Protein AF-A0A661FRU0-F1 (afdb_monomer_lite)

Foldseek 3Di:
DPPVVVVVVVVVVVVVVVVVVPPPPPQDWDWDADPVRDIDTDSDDPDDDDPDDPPPVPPDDDDDDDDDDDDDDDDDDDDDDDDDDDDDDDPPDPDPPPPPPPLLPDDLVVLVVVQVVVQCVVFVVVLVVQLVVVVVPPPDDSVCSCVVSVCPQQWQADPVRDTGDRPPCVPPSNVSSVVSVVVVD

Sequence (185 aa):
MTLKRFRQVAAVAIALTAVCVSAYAQKTVYKWVDEDGVVHFSEAPPGEENTADTETLVIPKSPPAPAPAPPVAKPATVSQESDKNQSKQPVAEAPPVFEKIDITKMSIADLDLRCDEAREKMIAPLREAEIAKCKQDKSHDPAWCERFNADYGDGGRTVSGSIRPRMFDDLPECVEAMQEQ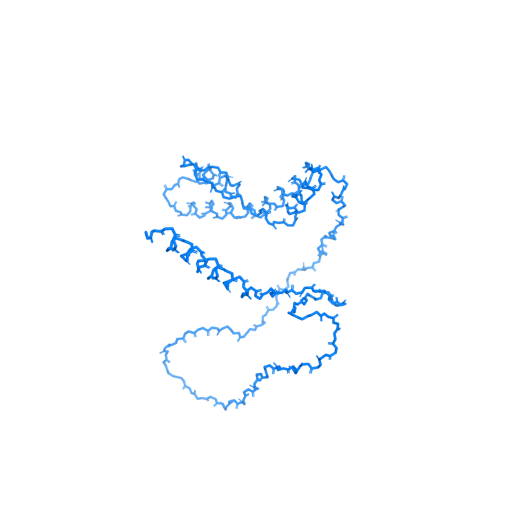NRRR

Secondary structure (DSSP, 8-state):
-HHHHHHHHHHHHHHHHHHTTTT------EEEE-TT--EEEESS-S-S-------------PPPPPPP------------------------SPPPP-----GGGS-HHHHHHHHHHHHHHHHHHHHHHHHHHHHHSTTS-HHHHHHHTTTTTT-EE-TTSPEEPPTTTTSHHHHHHHHHHHH--

Structure (mmCIF, N/CA/C/O backbone):
data_AF-A0A661FRU0-F1
#
_entry.id   AF-A0A661FRU0-F1
#
loop_
_atom_site.group_PDB
_atom_site.id
_atom_site.type_symbol
_atom_site.label_atom_id
_atom_site.label_alt_id
_atom_site.label_comp_id
_atom_site.label_asym_id
_atom_site.label_entity_id
_atom_site.label_seq_id
_atom_site.pdbx_PDB_ins_code
_atom_site.Cartn_x
_atom_site.Cartn_y
_atom_site.Cartn_z
_atom_site.occupancy
_atom_site.B_iso_or_equiv
_atom_site.auth_seq_id
_atom_site.auth_comp_id
_atom_site.auth_asym_id
_atom_site.auth_atom_id
_atom_site.pdbx_PDB_model_num
ATOM 1 N N . MET A 1 1 ? -55.741 36.036 5.405 1.00 53.19 1 MET A N 1
ATOM 2 C CA . MET A 1 1 ? -55.967 34.673 4.849 1.00 53.19 1 MET A CA 1
ATOM 3 C C . MET A 1 1 ? -54.717 33.772 4.802 1.00 53.19 1 MET A C 1
ATOM 5 O O . MET A 1 1 ? -54.838 32.623 4.396 1.00 53.19 1 MET A O 1
ATOM 9 N N . THR A 1 2 ? -53.532 34.216 5.233 1.00 57.91 2 THR A N 1
ATOM 10 C CA . THR A 1 2 ? -52.262 33.474 5.065 1.00 57.91 2 THR A CA 1
ATOM 11 C C . THR A 1 2 ? -51.994 32.407 6.137 1.00 57.91 2 THR A C 1
ATOM 13 O O . THR A 1 2 ? -51.630 31.284 5.799 1.00 57.91 2 THR A O 1
ATOM 16 N N . LEU A 1 3 ? -52.250 32.702 7.417 1.00 53.38 3 LEU A N 1
ATOM 17 C CA . LEU A 1 3 ? -51.884 31.825 8.546 1.00 53.38 3 LEU A CA 1
ATOM 18 C C . LEU A 1 3 ? -52.550 30.431 8.515 1.00 53.38 3 LEU A C 1
ATOM 20 O O . LEU A 1 3 ? -51.920 29.425 8.838 1.00 53.38 3 LEU A O 1
ATOM 24 N N . LYS A 1 4 ? -53.819 30.356 8.085 1.00 54.78 4 LYS A N 1
ATOM 25 C CA . LYS A 1 4 ? -54.576 29.091 7.994 1.00 54.78 4 LYS A CA 1
ATOM 26 C C . LYS A 1 4 ? -54.051 28.188 6.868 1.00 54.78 4 LYS A C 1
ATOM 28 O O . LYS A 1 4 ? -53.981 26.979 7.054 1.00 54.78 4 LYS A O 1
ATOM 33 N N . ARG A 1 5 ? -53.612 28.781 5.748 1.00 61.41 5 ARG A N 1
ATOM 34 C CA . ARG A 1 5 ? -52.970 28.060 4.634 1.00 61.41 5 ARG A CA 1
ATOM 35 C C . ARG A 1 5 ? -51.598 27.524 5.047 1.00 61.41 5 ARG A C 1
ATOM 37 O O . ARG A 1 5 ? -51.321 26.359 4.800 1.00 61.41 5 ARG A O 1
ATOM 44 N N . PHE A 1 6 ? -50.799 28.316 5.768 1.00 63.16 6 PHE A N 1
ATOM 45 C CA . PHE A 1 6 ? -49.495 27.874 6.284 1.00 63.16 6 PHE A CA 1
ATOM 46 C C . PHE A 1 6 ? -49.613 26.673 7.239 1.00 63.16 6 PHE A C 1
ATOM 48 O O . PHE A 1 6 ? -48.896 25.690 7.079 1.00 63.16 6 PHE A O 1
ATOM 55 N N . ARG A 1 7 ? -50.575 26.699 8.178 1.00 68.62 7 ARG A N 1
ATOM 56 C CA . ARG A 1 7 ? -50.838 25.558 9.078 1.00 68.62 7 ARG A CA 1
ATOM 57 C C . ARG A 1 7 ? -51.303 24.301 8.336 1.00 68.62 7 ARG A C 1
ATOM 59 O O . ARG A 1 7 ? -50.941 23.208 8.753 1.00 68.62 7 ARG A O 1
ATOM 66 N N . GLN A 1 8 ? -52.076 24.433 7.255 1.00 66.88 8 GLN A N 1
ATOM 67 C CA . GLN A 1 8 ? -52.501 23.275 6.459 1.00 66.88 8 GLN A CA 1
ATOM 68 C C . GLN A 1 8 ? -51.375 22.710 5.585 1.00 66.88 8 GLN A C 1
ATOM 70 O O . GLN A 1 8 ? -51.224 21.496 5.543 1.00 66.88 8 GLN A O 1
ATOM 75 N N . VAL A 1 9 ? -50.539 23.552 4.966 1.00 73.25 9 VAL A N 1
ATOM 76 C CA . VAL A 1 9 ? -49.356 23.083 4.218 1.00 73.25 9 VAL A CA 1
ATOM 77 C C . VAL A 1 9 ? -48.370 22.367 5.147 1.00 73.25 9 VAL A C 1
ATOM 79 O O . VAL A 1 9 ? -47.911 21.281 4.812 1.00 73.25 9 VAL A O 1
ATOM 82 N N . ALA A 1 10 ? -48.110 22.908 6.344 1.00 69.94 10 ALA A N 1
ATOM 83 C CA . ALA A 1 10 ? -47.257 22.252 7.336 1.00 69.94 10 ALA A CA 1
ATOM 84 C C . ALA A 1 10 ? -47.828 20.900 7.807 1.00 69.94 10 ALA A C 1
ATOM 86 O O . ALA A 1 10 ? -47.096 19.916 7.867 1.00 69.94 10 ALA A O 1
ATOM 87 N N . ALA A 1 11 ? -49.134 20.823 8.091 1.00 72.62 11 ALA A N 1
ATOM 88 C CA . ALA A 1 11 ? -49.779 19.575 8.503 1.00 72.62 11 ALA A CA 1
ATOM 89 C C . ALA A 1 11 ? -49.747 18.499 7.401 1.00 72.62 11 ALA A C 1
ATOM 91 O O . ALA A 1 11 ? -49.468 17.339 7.694 1.00 72.62 11 ALA A O 1
ATOM 92 N N . VAL A 1 12 ? -49.980 18.878 6.138 1.00 76.12 12 VAL A N 1
ATOM 93 C CA . VAL A 1 12 ? -49.894 17.954 4.994 1.00 76.12 12 VAL A CA 1
ATOM 94 C C . VAL A 1 12 ? -48.454 17.493 4.765 1.00 76.12 12 VAL A C 1
ATOM 96 O O . VAL A 1 12 ? -48.241 16.305 4.555 1.00 76.12 12 VAL A O 1
ATOM 99 N N . ALA A 1 13 ? -47.463 18.384 4.867 1.00 72.62 13 ALA A N 1
ATOM 100 C CA . ALA A 1 13 ? -46.052 18.022 4.716 1.00 72.62 13 ALA A CA 1
ATOM 101 C C . ALA A 1 13 ? -45.583 17.023 5.790 1.00 72.62 13 ALA A C 1
ATOM 103 O O . ALA A 1 13 ? -44.922 16.045 5.454 1.00 72.62 13 ALA A O 1
ATOM 104 N N . ILE A 1 14 ? -45.973 17.228 7.055 1.00 75.81 14 ILE A N 1
ATOM 105 C CA . ILE A 1 14 ? -45.663 16.310 8.167 1.00 75.81 14 ILE A CA 1
ATOM 106 C C . ILE A 1 14 ? -46.370 14.957 7.988 1.00 75.81 14 ILE A C 1
ATOM 108 O O . ILE A 1 14 ? -45.781 13.913 8.258 1.00 75.81 14 ILE A O 1
ATOM 112 N N . ALA A 1 15 ? -47.616 14.949 7.501 1.00 70.44 15 ALA A N 1
ATOM 113 C CA . ALA A 1 15 ? -48.323 13.705 7.202 1.00 70.44 15 ALA A CA 1
ATOM 114 C C . ALA A 1 15 ? -47.656 12.929 6.049 1.00 70.44 15 ALA A C 1
ATOM 116 O O . ALA A 1 15 ? -47.528 11.710 6.126 1.00 70.44 15 ALA A O 1
ATOM 117 N N . LEU A 1 16 ? -47.186 13.627 5.007 1.00 70.25 16 LEU A N 1
ATOM 118 C CA . LEU A 1 16 ? -46.503 13.006 3.869 1.00 70.25 16 LEU A CA 1
ATOM 119 C C . LEU A 1 16 ? -45.146 12.405 4.262 1.00 70.25 16 LEU A C 1
ATOM 121 O O . LEU A 1 16 ? -44.831 11.298 3.834 1.00 70.25 16 LEU A O 1
ATOM 125 N N . THR A 1 17 ? -44.354 13.091 5.093 1.00 64.19 17 THR A N 1
ATOM 126 C CA . THR A 1 17 ? -43.065 12.549 5.554 1.00 64.19 17 THR A CA 1
ATOM 127 C C . THR A 1 17 ? -43.236 11.380 6.520 1.00 64.19 17 THR A C 1
ATOM 129 O O . THR A 1 17 ? -42.457 10.434 6.443 1.00 64.19 17 THR A O 1
ATOM 132 N N . ALA A 1 18 ? -44.270 11.386 7.370 1.00 64.56 18 ALA A N 1
ATOM 133 C CA . ALA A 1 18 ? -44.569 10.268 8.268 1.00 64.56 18 ALA A CA 1
ATOM 134 C C . ALA A 1 18 ? -44.915 8.966 7.517 1.00 64.56 18 ALA A C 1
ATOM 136 O O . ALA A 1 18 ? -44.519 7.887 7.954 1.00 64.56 18 ALA A O 1
ATOM 137 N N . VAL A 1 19 ? -45.603 9.053 6.370 1.00 64.12 19 VAL A N 1
ATOM 138 C CA . VAL A 1 19 ? -45.944 7.880 5.542 1.00 64.12 19 VAL A CA 1
ATOM 139 C C . VAL A 1 19 ? -44.704 7.251 4.891 1.00 64.12 19 VAL A C 1
ATOM 141 O O . VAL A 1 19 ? -44.636 6.033 4.775 1.00 64.12 19 VAL A O 1
ATOM 144 N N . CYS A 1 20 ? -43.694 8.040 4.514 1.00 61.31 20 CYS A N 1
ATOM 145 C CA . CYS A 1 20 ? -42.503 7.526 3.823 1.00 61.31 20 CYS A CA 1
ATOM 146 C C . CYS A 1 20 ? -41.524 6.727 4.709 1.00 61.31 20 CYS A C 1
ATOM 148 O O . CYS A 1 20 ? -40.620 6.088 4.176 1.00 61.31 20 CYS A O 1
ATOM 150 N N . VAL A 1 21 ? -41.661 6.755 6.040 1.00 58.12 21 VAL A N 1
ATOM 151 C CA . VAL A 1 21 ? -40.716 6.091 6.967 1.00 58.12 21 VAL A CA 1
ATOM 152 C C . VAL A 1 21 ? -41.052 4.607 7.201 1.00 58.12 21 VAL A C 1
ATOM 154 O O . VAL A 1 21 ? -40.200 3.850 7.656 1.00 58.12 21 VAL A O 1
ATOM 157 N N . SER A 1 22 ? -42.257 4.145 6.856 1.00 54.00 22 SER A N 1
ATOM 158 C CA . SER A 1 22 ? -42.727 2.785 7.180 1.00 54.00 22 SER A CA 1
ATOM 159 C C . SER A 1 22 ? -42.239 1.666 6.243 1.00 54.00 22 SER A C 1
ATOM 161 O O . SER A 1 22 ? -42.551 0.504 6.486 1.00 54.00 22 SER A O 1
ATOM 163 N N . ALA A 1 23 ? -41.474 1.983 5.191 1.00 56.34 23 ALA A N 1
ATOM 164 C CA . ALA A 1 23 ? -41.089 1.031 4.138 1.00 56.34 23 ALA A CA 1
ATOM 165 C C . ALA A 1 23 ? -39.685 0.402 4.293 1.00 56.34 23 ALA A C 1
ATOM 167 O O . ALA A 1 23 ? -39.240 -0.326 3.406 1.00 56.34 23 ALA A O 1
ATOM 168 N N . TYR A 1 24 ? -38.974 0.652 5.397 1.00 56.69 24 TYR A N 1
ATOM 169 C CA . TYR A 1 24 ? -37.675 0.018 5.655 1.00 56.69 24 TYR A CA 1
ATOM 170 C C . TYR A 1 24 ? -37.848 -1.413 6.175 1.00 56.69 24 TYR A C 1
ATOM 172 O O . TYR A 1 24 ? -37.831 -1.659 7.381 1.00 56.69 24 TYR A O 1
ATOM 180 N N . ALA A 1 25 ? -37.968 -2.371 5.255 1.00 53.62 25 ALA A N 1
ATOM 181 C CA . ALA A 1 25 ? -37.796 -3.784 5.571 1.00 53.62 25 ALA A CA 1
ATOM 182 C C . ALA A 1 25 ? -36.350 -4.025 6.044 1.00 53.62 25 ALA A C 1
ATOM 184 O O . ALA A 1 25 ? -35.418 -4.076 5.240 1.00 53.62 25 ALA A O 1
ATOM 185 N N . GLN A 1 26 ? -36.154 -4.146 7.359 1.00 52.69 26 GLN A N 1
ATOM 186 C CA . GLN A 1 26 ? -34.859 -4.469 7.957 1.00 52.69 26 GLN A CA 1
ATOM 187 C C . GLN A 1 26 ? -34.536 -5.945 7.709 1.00 52.69 26 GLN A C 1
ATOM 189 O O . GLN A 1 26 ? -34.802 -6.802 8.546 1.00 52.69 26 GLN A O 1
ATOM 194 N N . LYS A 1 27 ? -33.984 -6.244 6.529 1.00 57.75 27 LYS A N 1
ATOM 195 C CA . LYS A 1 27 ? -33.553 -7.592 6.155 1.00 57.75 27 LYS A CA 1
ATOM 196 C C . LYS A 1 27 ? -32.268 -7.942 6.913 1.00 57.75 27 LYS A C 1
ATOM 198 O O . LYS A 1 27 ? -31.162 -7.654 6.460 1.00 57.75 27 LYS A O 1
ATOM 203 N N . THR A 1 28 ? -32.419 -8.502 8.108 1.00 66.50 28 THR A N 1
ATOM 204 C CA . THR A 1 28 ? -31.306 -9.002 8.915 1.00 66.50 28 THR A CA 1
ATOM 205 C C . THR A 1 28 ? -30.791 -10.305 8.311 1.00 66.50 28 THR A C 1
ATOM 207 O O . THR A 1 28 ? -31.409 -11.356 8.440 1.00 66.50 28 THR A O 1
ATOM 210 N N . VAL A 1 29 ? -29.650 -10.235 7.624 1.00 74.50 29 VAL A N 1
ATOM 211 C CA . VAL A 1 29 ? -28.939 -11.431 7.156 1.00 74.50 29 VAL A CA 1
ATOM 212 C C . VAL A 1 29 ? -28.153 -12.003 8.331 1.00 74.50 29 VAL A C 1
ATOM 214 O O . VAL A 1 29 ? -27.193 -11.393 8.806 1.00 74.50 29 VAL A O 1
ATOM 217 N N . TYR A 1 30 ? -28.569 -13.169 8.814 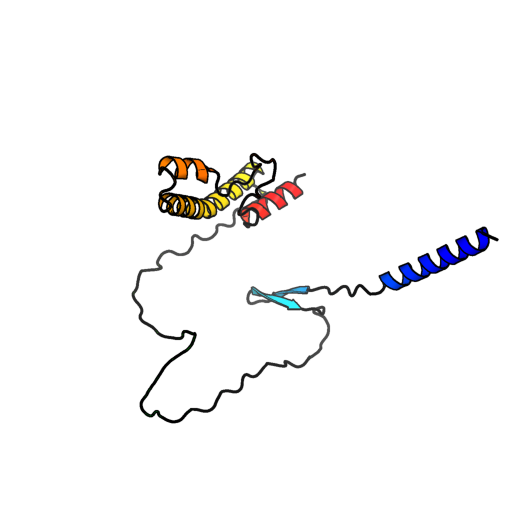1.00 74.75 30 TYR A N 1
ATOM 218 C CA . TYR A 1 30 ? -27.902 -13.893 9.887 1.00 74.75 30 TYR A CA 1
ATOM 219 C C . TYR A 1 30 ? -26.792 -14.765 9.302 1.00 74.75 30 TYR A C 1
ATOM 221 O O . TYR A 1 30 ? -27.001 -15.448 8.302 1.00 74.75 30 TYR A O 1
ATOM 229 N N . LYS A 1 31 ? -25.619 -14.743 9.941 1.00 86.50 31 LYS A N 1
ATOM 230 C CA . LYS A 1 31 ? -24.452 -15.565 9.606 1.00 86.50 31 LYS A CA 1
ATOM 231 C C . LYS A 1 31 ? -24.147 -16.499 10.771 1.00 86.50 31 LYS A C 1
ATOM 233 O O . LYS A 1 31 ? -24.012 -16.026 11.898 1.00 86.50 31 LYS A O 1
ATOM 238 N N . TRP A 1 32 ? -23.951 -17.782 10.492 1.00 83.44 32 TRP A N 1
ATOM 239 C CA . TRP A 1 32 ? -23.409 -18.744 11.455 1.00 83.44 32 TRP A CA 1
ATOM 240 C C . TRP A 1 32 ? -22.389 -19.671 10.788 1.00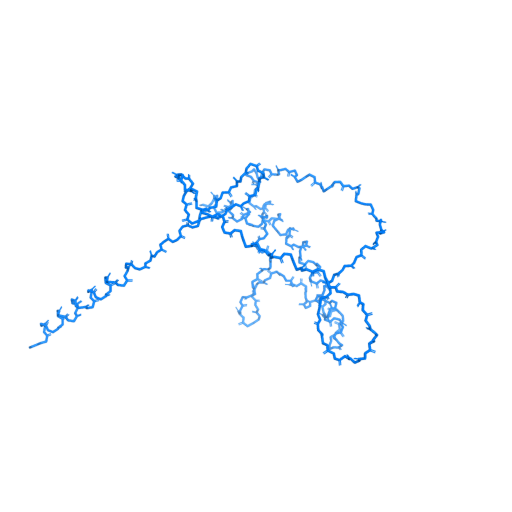 83.44 32 TRP A C 1
ATOM 242 O O . TRP A 1 32 ? -22.146 -19.588 9.583 1.00 83.44 32 TRP A O 1
ATOM 252 N N . VAL A 1 33 ? -21.750 -20.503 11.604 1.00 82.31 33 VAL A N 1
ATOM 253 C CA . VAL A 1 33 ? -20.785 -21.526 11.191 1.00 82.31 33 VAL A CA 1
ATOM 254 C C . VAL A 1 33 ? -21.323 -22.862 11.694 1.00 82.31 33 VAL A C 1
ATOM 256 O O . VAL A 1 33 ? -21.801 -22.913 12.827 1.00 82.31 33 VAL A O 1
ATOM 259 N N . ASP A 1 34 ? -21.321 -23.893 10.854 1.00 80.94 34 ASP A N 1
ATOM 260 C CA . ASP A 1 34 ? -21.708 -25.252 11.252 1.00 80.94 34 ASP A CA 1
ATOM 261 C C . ASP A 1 34 ? -20.521 -26.061 11.818 1.00 80.94 34 ASP A C 1
ATOM 263 O O . ASP A 1 34 ? -19.393 -25.570 11.904 1.00 80.94 34 ASP A O 1
ATOM 267 N N . GLU A 1 35 ? -20.783 -27.301 12.242 1.00 66.81 35 GLU A N 1
ATOM 268 C CA . GLU A 1 35 ? -19.780 -28.197 12.844 1.00 66.81 35 GLU A CA 1
ATOM 269 C C . GLU A 1 35 ? -18.630 -28.553 11.878 1.00 66.81 35 GLU A C 1
ATOM 271 O O . GLU A 1 35 ? -17.512 -28.818 12.321 1.00 66.81 35 GLU A O 1
ATOM 276 N N . ASP A 1 36 ? -18.878 -28.508 10.564 1.00 63.25 36 ASP A N 1
ATOM 277 C CA . ASP A 1 36 ? -17.878 -28.736 9.512 1.00 63.25 36 ASP A CA 1
ATOM 278 C C . ASP A 1 36 ? -17.081 -27.457 9.164 1.00 63.25 36 ASP A C 1
ATOM 280 O O . ASP A 1 36 ? -16.177 -27.476 8.323 1.00 63.25 36 ASP A O 1
ATOM 284 N N . GLY A 1 37 ? -17.378 -26.331 9.826 1.00 72.56 37 GLY A N 1
ATOM 285 C CA . GLY A 1 37 ? -16.703 -25.047 9.640 1.00 72.56 37 GLY A CA 1
ATOM 286 C C . GLY A 1 37 ? -17.213 -24.225 8.452 1.00 72.56 37 GLY A C 1
ATOM 287 O O . GLY A 1 37 ? -16.600 -23.210 8.103 1.00 72.56 37 GLY A O 1
ATOM 288 N N . VAL A 1 38 ? -18.319 -24.626 7.821 1.00 75.62 38 VAL A N 1
ATOM 289 C CA . VAL A 1 38 ? -18.907 -23.937 6.669 1.00 75.62 38 VAL A CA 1
ATOM 290 C C . VAL A 1 38 ? -19.738 -22.746 7.142 1.00 75.62 38 VAL A C 1
ATOM 292 O O . VAL A 1 38 ? -20.530 -22.821 8.082 1.00 75.62 38 VAL A O 1
ATOM 295 N N . VAL A 1 39 ? -19.547 -21.605 6.478 1.00 83.19 39 VAL A N 1
ATOM 296 C CA . VAL A 1 39 ? -20.287 -20.371 6.759 1.00 83.19 39 VAL A CA 1
ATOM 297 C C . VAL A 1 39 ? -21.614 -20.377 6.006 1.00 83.19 39 VAL A C 1
ATOM 299 O O . VAL A 1 39 ? -21.624 -20.349 4.776 1.00 83.19 39 VAL A O 1
ATOM 302 N N . HIS A 1 40 ? -22.718 -20.301 6.745 1.00 80.69 40 HIS A N 1
ATOM 303 C CA . HIS A 1 40 ? -24.068 -20.169 6.192 1.00 80.69 40 HIS A CA 1
ATOM 304 C C . HIS A 1 40 ? -24.622 -18.761 6.392 1.00 80.69 40 HIS A C 1
ATOM 306 O O . HIS A 1 40 ? -24.276 -18.068 7.353 1.00 80.69 40 HIS A O 1
ATOM 312 N N . PHE A 1 41 ? -25.513 -18.359 5.485 1.00 81.31 41 PHE A N 1
ATOM 313 C CA . PHE A 1 41 ? -26.251 -17.100 5.542 1.00 81.31 41 PHE A CA 1
ATOM 314 C C . PHE A 1 41 ? -27.743 -17.363 5.313 1.00 81.31 41 PHE A C 1
ATOM 316 O O . PHE A 1 41 ? -28.099 -18.052 4.359 1.00 81.31 41 PHE A O 1
ATOM 323 N N . SER A 1 42 ? -28.615 -16.797 6.148 1.00 74.25 42 SER A N 1
ATOM 324 C CA . SER A 1 42 ? -30.071 -16.870 5.959 1.00 74.25 42 SER A CA 1
ATOM 325 C C . SER A 1 42 ? -30.781 -15.609 6.446 1.00 74.25 42 SER A C 1
ATOM 327 O O . SER A 1 42 ? -30.241 -14.810 7.210 1.00 74.25 42 SER A O 1
ATOM 329 N N . GLU A 1 43 ? -32.013 -15.438 5.983 1.00 64.06 43 GLU A N 1
ATOM 330 C CA . GLU A 1 43 ? -32.882 -14.287 6.244 1.00 64.06 43 GLU A CA 1
ATOM 331 C C . GLU A 1 43 ? -33.945 -14.595 7.318 1.00 64.06 43 GLU A C 1
ATOM 333 O O . GLU A 1 43 ? -34.771 -13.741 7.636 1.00 64.06 43 GLU A O 1
ATOM 338 N N . ALA A 1 44 ? -33.915 -15.806 7.891 1.00 56.09 44 ALA A N 1
ATOM 339 C CA . ALA A 1 44 ? -34.775 -16.259 8.982 1.00 56.09 44 ALA A CA 1
ATOM 340 C C . ALA A 1 44 ? -33.934 -16.729 10.192 1.00 56.09 44 ALA A C 1
ATOM 342 O O . ALA A 1 44 ? -32.860 -17.308 9.995 1.00 56.09 44 ALA A O 1
ATOM 343 N N . PRO A 1 45 ? -34.385 -16.490 11.440 1.00 50.44 45 PRO A N 1
ATOM 344 C CA . PRO A 1 45 ? -33.643 -16.874 12.638 1.00 50.44 45 PRO A CA 1
ATOM 345 C C . PRO A 1 45 ? -33.644 -18.403 12.854 1.00 50.44 45 PRO A C 1
ATOM 347 O O . PRO A 1 45 ? -34.668 -19.051 12.626 1.00 50.44 45 PRO A O 1
ATOM 350 N N . PRO A 1 46 ? -32.537 -18.997 13.340 1.00 53.84 46 PRO A N 1
ATOM 351 C CA . PRO A 1 46 ? -32.448 -20.434 13.592 1.00 53.84 46 PRO A CA 1
ATOM 352 C C . PRO A 1 46 ? -33.206 -20.796 14.876 1.00 53.84 46 PRO A C 1
ATOM 354 O O . PRO A 1 46 ? -32.642 -20.785 15.970 1.00 53.84 46 PRO A O 1
ATOM 357 N N . GLY A 1 47 ? -34.507 -21.067 14.755 1.00 54.06 47 GLY A N 1
ATOM 358 C CA . GLY A 1 47 ? -35.336 -21.293 15.937 1.00 54.06 47 GLY A CA 1
ATOM 359 C C . GLY A 1 47 ? -36.827 -21.527 15.725 1.00 54.06 47 GLY A C 1
ATOM 360 O O . GLY A 1 47 ? -37.569 -21.263 16.660 1.00 54.06 47 GLY A O 1
ATOM 361 N N . GLU A 1 48 ? -37.281 -22.015 14.566 1.00 42.34 48 GLU A N 1
ATOM 362 C CA . GLU A 1 48 ? -38.579 -22.703 14.482 1.00 42.34 48 GLU A CA 1
ATOM 363 C C . GLU A 1 48 ? -38.658 -23.625 13.256 1.00 42.34 48 GLU A C 1
ATOM 365 O O . GLU A 1 48 ? -38.254 -23.270 12.148 1.00 42.34 48 GLU A O 1
ATOM 370 N N . GLU A 1 49 ? -39.158 -24.836 13.492 1.00 53.03 49 GLU A N 1
ATOM 371 C CA . GLU A 1 49 ? -39.277 -25.945 12.547 1.00 53.03 49 GLU A CA 1
ATOM 372 C C . GLU A 1 49 ? -40.104 -25.558 11.313 1.00 53.03 49 GLU A C 1
ATOM 374 O O . GLU A 1 49 ? -41.331 -25.536 11.348 1.00 53.03 49 GLU A O 1
ATOM 379 N N . ASN A 1 50 ? -39.429 -25.277 10.198 1.00 43.19 50 ASN A N 1
ATOM 380 C CA . ASN A 1 50 ? -40.058 -25.218 8.885 1.00 43.19 50 ASN A CA 1
ATOM 381 C C . ASN A 1 50 ? -39.217 -26.009 7.888 1.00 43.19 50 ASN A C 1
ATOM 383 O O . ASN A 1 50 ? -38.174 -25.556 7.414 1.00 43.19 50 ASN A O 1
ATOM 387 N N . THR A 1 51 ? -39.722 -27.189 7.540 1.00 44.75 51 THR A N 1
ATOM 388 C CA . THR A 1 51 ? -39.388 -27.911 6.313 1.00 44.75 51 THR A CA 1
ATOM 389 C C . THR A 1 51 ? -39.871 -27.098 5.108 1.00 44.75 51 THR A C 1
ATOM 391 O O . THR A 1 51 ? -40.897 -27.412 4.510 1.00 44.75 51 THR A O 1
ATOM 394 N N . ALA A 1 52 ? -39.166 -26.011 4.796 1.00 38.34 52 ALA A N 1
ATOM 395 C CA . ALA A 1 52 ? -39.355 -25.258 3.565 1.00 38.34 52 ALA A CA 1
ATOM 396 C C . ALA A 1 52 ? -38.652 -26.008 2.430 1.00 38.34 52 ALA A C 1
ATOM 398 O O . ALA A 1 52 ? -37.468 -26.330 2.541 1.00 38.34 52 ALA A O 1
ATOM 399 N N . ASP A 1 53 ? -39.404 -26.323 1.378 1.00 41.59 53 ASP A N 1
ATOM 400 C CA . ASP A 1 53 ? -38.988 -27.218 0.305 1.00 41.59 53 ASP A CA 1
ATOM 401 C C . ASP A 1 53 ? -37.617 -26.869 -0.282 1.00 41.59 53 ASP A C 1
ATOM 403 O O . ASP A 1 53 ? -37.375 -25.760 -0.766 1.00 41.59 53 ASP A O 1
ATOM 407 N N . THR A 1 54 ? -36.730 -27.864 -0.311 1.00 36.75 54 THR A N 1
ATOM 408 C CA . THR A 1 54 ? -35.484 -27.782 -1.064 1.00 36.75 54 THR A CA 1
ATOM 409 C C . THR A 1 54 ? -35.812 -27.805 -2.557 1.00 36.75 54 THR A C 1
ATOM 411 O O . THR A 1 54 ? -35.755 -28.867 -3.187 1.00 36.75 54 THR A O 1
ATOM 414 N N . GLU A 1 55 ? -36.103 -26.644 -3.156 1.00 43.75 55 GLU A N 1
ATOM 415 C CA . GLU A 1 55 ? -36.079 -26.482 -4.616 1.00 43.75 55 GLU A CA 1
ATOM 416 C C . GLU A 1 55 ? -34.623 -26.562 -5.103 1.00 43.75 55 GLU A C 1
ATOM 418 O O . GLU A 1 55 ? -33.967 -25.593 -5.484 1.00 43.75 55 GLU A O 1
ATOM 423 N N . THR A 1 56 ? -34.094 -27.783 -5.048 1.00 42.00 56 THR A N 1
ATOM 424 C CA . THR A 1 56 ? -32.848 -28.157 -5.693 1.00 42.00 56 THR A CA 1
ATOM 425 C C . THR A 1 56 ? -33.084 -27.971 -7.181 1.00 42.00 56 THR A C 1
ATOM 427 O O . THR A 1 56 ? -33.897 -28.692 -7.761 1.00 42.00 56 THR A O 1
ATOM 430 N N . LEU A 1 57 ? -32.381 -27.030 -7.814 1.00 35.91 57 LEU A N 1
ATOM 431 C CA . LEU A 1 57 ? -32.446 -26.867 -9.261 1.00 35.91 57 LEU A CA 1
ATOM 432 C C . LEU A 1 57 ? -31.790 -28.089 -9.928 1.00 35.91 57 LEU A C 1
ATOM 434 O O . LEU A 1 57 ? -30.594 -28.097 -10.223 1.00 35.91 57 LEU A O 1
ATOM 438 N N . VAL A 1 58 ? -32.567 -29.158 -10.121 1.00 43.03 58 VAL A N 1
ATOM 439 C CA . VAL A 1 58 ? -32.109 -30.393 -10.760 1.00 43.03 58 VAL A CA 1
ATOM 440 C C . VAL A 1 58 ? -31.819 -30.085 -12.222 1.00 43.03 58 VAL A C 1
ATOM 442 O O . VAL A 1 58 ? -32.725 -30.028 -13.049 1.00 43.03 58 VAL A O 1
ATOM 445 N N . ILE A 1 59 ? -30.539 -29.910 -12.548 1.00 43.00 59 ILE A N 1
ATOM 446 C CA . ILE A 1 59 ? -30.071 -29.849 -13.931 1.00 43.00 59 ILE A CA 1
ATOM 447 C C . ILE A 1 59 ? -30.342 -31.230 -14.553 1.00 43.00 59 ILE A C 1
ATOM 449 O O . ILE A 1 59 ? -29.714 -32.211 -14.135 1.00 43.00 59 ILE A O 1
ATOM 453 N N . PRO A 1 60 ? -31.264 -31.365 -15.526 1.00 45.38 60 PRO A N 1
ATOM 454 C CA . PRO A 1 60 ? -31.542 -32.660 -16.122 1.00 45.38 60 PRO A CA 1
ATOM 455 C C . PRO A 1 60 ? -30.318 -33.127 -16.913 1.00 45.38 60 PRO A C 1
ATOM 457 O O . PRO A 1 60 ? -29.786 -32.414 -17.764 1.00 45.38 60 PRO A O 1
ATOM 460 N N . LYS A 1 61 ? -29.869 -34.355 -16.643 1.00 45.19 61 LYS A N 1
ATOM 461 C CA . LYS A 1 61 ? -28.771 -34.993 -17.374 1.00 45.19 61 LYS A CA 1
ATOM 462 C C . LYS A 1 61 ? -29.167 -35.159 -18.846 1.00 45.19 61 LYS A C 1
ATOM 464 O O . LYS A 1 61 ? -29.999 -36.009 -19.158 1.00 45.19 61 LYS A O 1
ATOM 469 N N . SER A 1 62 ? -28.554 -34.381 -19.741 1.00 40.06 62 SER A N 1
ATOM 470 C CA . SER A 1 62 ? -28.797 -34.492 -21.185 1.00 40.06 62 SER A CA 1
ATOM 471 C C . SER A 1 62 ? -28.572 -35.924 -21.703 1.00 40.06 62 SER A C 1
ATOM 473 O O . SER A 1 62 ? -27.625 -36.591 -21.267 1.00 40.06 62 SER A O 1
ATOM 475 N N . PRO A 1 63 ? -29.413 -36.407 -22.639 1.00 51.91 63 PRO A N 1
ATOM 476 C CA . PRO A 1 63 ? -29.276 -37.736 -23.226 1.00 51.91 63 PRO A CA 1
ATOM 477 C C . PRO A 1 63 ? -28.018 -37.845 -24.111 1.00 51.91 63 PRO A C 1
ATOM 479 O O . PRO A 1 63 ? -27.534 -36.834 -24.626 1.00 51.91 63 PRO A O 1
ATOM 482 N N . PRO A 1 64 ? -27.474 -39.061 -24.311 1.00 43.00 64 PRO A N 1
ATOM 483 C CA . PRO A 1 64 ? -26.260 -39.264 -25.097 1.00 43.00 64 PRO A CA 1
ATOM 484 C C . PRO A 1 64 ? -26.500 -39.004 -26.592 1.00 43.00 64 PRO A C 1
ATOM 486 O O . PRO A 1 64 ? -27.431 -39.546 -27.188 1.00 43.00 64 PRO A O 1
ATOM 489 N N . ALA A 1 65 ? -25.631 -38.199 -27.207 1.00 48.94 65 ALA A N 1
ATOM 490 C CA . ALA A 1 65 ? -25.663 -37.926 -28.642 1.00 48.94 65 ALA A CA 1
ATOM 491 C C . ALA A 1 65 ? -25.064 -39.091 -29.469 1.00 48.94 65 ALA A C 1
ATOM 493 O O . ALA A 1 65 ? -24.123 -39.743 -29.007 1.00 48.94 65 ALA A O 1
ATOM 494 N N . PRO A 1 66 ? -25.574 -39.361 -30.689 1.00 44.38 66 PRO A N 1
ATOM 495 C CA . PRO A 1 66 ? -25.048 -40.402 -31.574 1.00 44.38 66 PRO A CA 1
ATOM 496 C C . PRO A 1 66 ? -23.717 -40.016 -32.256 1.00 44.38 66 PRO A C 1
ATOM 498 O O . PRO A 1 66 ? -23.327 -38.851 -32.298 1.00 44.38 66 PRO A O 1
ATOM 501 N N . ALA A 1 67 ? -23.022 -41.027 -32.790 1.00 44.22 67 ALA A N 1
ATOM 502 C CA . ALA A 1 67 ? -21.658 -40.948 -33.329 1.00 44.22 67 ALA A CA 1
ATOM 503 C C . ALA A 1 67 ? -21.506 -40.080 -34.615 1.00 44.22 67 ALA A C 1
ATOM 505 O O . ALA A 1 67 ? -22.491 -39.852 -35.320 1.00 44.22 67 ALA A O 1
ATOM 506 N N . PRO A 1 68 ? -20.286 -39.586 -34.935 1.00 41.28 68 PRO A N 1
ATOM 507 C CA . PRO A 1 68 ? -20.091 -38.413 -35.798 1.00 41.28 68 PRO A CA 1
ATOM 508 C C . PRO A 1 68 ? -19.877 -38.706 -37.296 1.00 41.28 68 PRO A C 1
ATOM 510 O O . PRO A 1 68 ? -19.440 -39.788 -37.686 1.00 41.28 68 PRO A O 1
ATOM 513 N N . ALA A 1 69 ? -20.076 -37.671 -38.124 1.00 37.50 69 ALA A N 1
ATOM 514 C CA . ALA A 1 69 ? -19.701 -37.617 -39.543 1.00 37.50 69 ALA A CA 1
ATOM 515 C C . ALA A 1 69 ? -18.737 -36.428 -39.837 1.00 37.50 69 ALA A C 1
ATOM 517 O O . ALA A 1 69 ? -18.661 -35.511 -39.016 1.00 37.50 69 ALA A O 1
ATOM 518 N N . PRO A 1 70 ? -17.967 -36.433 -40.952 1.00 44.19 70 PRO A N 1
ATOM 519 C CA . PRO A 1 70 ? -16.793 -35.555 -41.130 1.00 44.19 70 PRO A CA 1
ATOM 520 C C . PRO A 1 70 ? -17.087 -34.071 -41.486 1.00 44.19 70 PRO A C 1
ATOM 522 O O . PRO A 1 70 ? -18.216 -33.738 -41.843 1.00 44.19 70 PRO A O 1
ATOM 525 N N . PRO A 1 71 ? -16.082 -33.164 -41.406 1.00 46.06 71 PRO A N 1
ATOM 526 C CA . PRO A 1 71 ? -16.312 -31.733 -41.147 1.00 46.06 71 PRO A CA 1
ATOM 527 C C . PRO A 1 71 ? -16.059 -30.774 -42.329 1.00 46.06 71 PRO A C 1
ATOM 529 O O . PRO A 1 71 ? -15.122 -30.978 -43.099 1.00 46.06 71 PRO A O 1
ATOM 532 N N . VAL A 1 72 ? -16.772 -29.633 -42.372 1.00 37.28 72 VAL A N 1
ATOM 533 C CA . VAL A 1 72 ? -16.358 -28.412 -43.107 1.00 37.28 72 VAL A CA 1
ATOM 534 C C . VAL A 1 72 ? -16.828 -27.124 -42.388 1.00 37.28 72 VAL A C 1
ATOM 536 O O . VAL A 1 72 ? -17.983 -27.024 -41.996 1.00 37.28 72 VAL A O 1
ATOM 539 N N . ALA A 1 73 ? -15.931 -26.124 -42.333 1.00 37.09 73 ALA A N 1
ATOM 540 C CA . ALA A 1 73 ? -16.120 -24.691 -42.014 1.00 37.09 73 ALA A CA 1
ATOM 541 C C . ALA A 1 73 ? -16.388 -24.224 -40.553 1.00 37.09 73 ALA A C 1
ATOM 543 O O . ALA A 1 73 ? -17.207 -24.748 -39.811 1.00 37.09 73 ALA A O 1
ATOM 544 N N . LYS A 1 74 ? -15.650 -23.162 -40.183 1.00 36.03 74 LYS A N 1
ATOM 545 C CA . LYS A 1 74 ? -15.675 -22.360 -38.932 1.00 36.03 74 LYS A CA 1
ATOM 546 C C . LYS A 1 74 ? -16.614 -21.130 -39.115 1.00 36.03 74 LYS A C 1
ATOM 548 O O . LYS A 1 74 ? -17.004 -20.922 -40.265 1.00 36.03 74 LYS A O 1
ATOM 553 N N . PRO A 1 75 ? -16.879 -20.237 -38.118 1.00 43.22 75 PRO A N 1
ATOM 554 C CA . PRO A 1 75 ? -16.323 -20.149 -36.747 1.00 43.22 75 PRO A CA 1
ATOM 555 C C . PRO A 1 75 ? -17.325 -19.843 -35.595 1.00 43.22 75 PRO A C 1
ATOM 557 O O . PRO A 1 75 ? -18.386 -19.285 -35.846 1.00 43.22 75 PRO A O 1
ATOM 560 N N . ALA A 1 76 ? -16.921 -20.092 -34.331 1.00 32.53 76 ALA A N 1
ATOM 561 C CA . ALA A 1 76 ? -16.920 -19.124 -33.200 1.00 32.53 76 ALA A CA 1
ATOM 562 C C . ALA A 1 76 ? -16.850 -19.781 -31.788 1.00 32.53 76 ALA A C 1
ATOM 564 O O . ALA A 1 76 ? -17.675 -20.616 -31.451 1.00 32.53 76 ALA A O 1
ATOM 565 N N . THR A 1 77 ? -15.919 -19.288 -30.954 1.00 26.47 77 THR A N 1
ATOM 566 C CA . THR A 1 77 ? -16.111 -18.935 -29.520 1.00 26.47 77 THR A CA 1
ATOM 567 C C . THR A 1 77 ? -16.370 -20.012 -28.425 1.00 26.47 77 THR A C 1
ATOM 569 O O . THR A 1 77 ? -17.505 -20.390 -28.172 1.00 26.47 77 THR A O 1
ATOM 572 N N . VAL A 1 78 ? -15.303 -20.251 -27.627 1.00 32.59 78 VAL A N 1
ATOM 573 C CA . VAL A 1 78 ? -15.242 -20.413 -26.136 1.00 32.59 78 VAL A CA 1
ATOM 574 C C . VAL A 1 78 ? -15.391 -21.799 -25.452 1.00 32.59 78 VAL A C 1
ATOM 576 O O . VAL A 1 78 ? -16.196 -22.634 -25.841 1.00 32.59 78 VAL A O 1
ATOM 579 N N . SER A 1 79 ? -14.587 -21.942 -24.375 1.00 32.59 79 SER A N 1
ATOM 580 C CA . SER A 1 79 ? -14.429 -23.020 -23.365 1.00 32.59 79 SER A CA 1
ATOM 581 C C . SER A 1 79 ? -13.858 -24.358 -23.875 1.00 32.59 79 SER A C 1
ATOM 583 O O . SER A 1 79 ? -14.357 -24.923 -24.837 1.00 32.59 79 SER A O 1
ATOM 585 N N . GLN A 1 80 ? -12.720 -24.880 -23.390 1.00 33.22 80 GLN A N 1
ATOM 586 C CA . GLN A 1 80 ? -12.312 -25.212 -22.004 1.00 33.22 80 GLN A CA 1
ATOM 587 C C . GLN A 1 80 ? -13.260 -26.213 -21.326 1.00 33.22 80 GLN A C 1
ATOM 589 O O . GLN A 1 80 ? -14.211 -25.807 -20.668 1.00 33.22 80 GLN A O 1
ATOM 594 N N . GLU A 1 81 ? -13.042 -27.516 -21.565 1.00 40.56 81 GLU A N 1
ATOM 595 C CA . GLU A 1 81 ? -12.485 -28.489 -20.590 1.00 40.56 81 GLU A CA 1
ATOM 596 C C . GLU A 1 81 ? -12.469 -29.926 -21.180 1.00 40.56 81 GLU A C 1
ATOM 598 O O . GLU A 1 81 ? -13.265 -30.211 -22.073 1.00 40.56 81 GLU A O 1
ATOM 603 N N . SER A 1 82 ? -11.587 -30.879 -20.828 1.00 35.16 82 SER A N 1
ATOM 604 C CA . SER A 1 82 ? -10.416 -30.939 -19.911 1.00 35.16 82 SER A CA 1
ATOM 605 C C . SER A 1 82 ? -9.274 -31.777 -20.558 1.00 35.16 82 SER A C 1
ATOM 607 O O . SER A 1 82 ? -9.471 -32.329 -21.639 1.00 35.16 82 SER A O 1
ATOM 609 N N . ASP A 1 83 ? -8.091 -31.918 -19.925 1.00 37.47 83 ASP A N 1
ATOM 610 C CA . ASP A 1 83 ? -7.690 -33.131 -19.152 1.00 37.47 83 ASP A CA 1
ATOM 611 C C . ASP A 1 83 ? -6.161 -33.354 -18.959 1.00 37.47 83 ASP A C 1
ATOM 613 O O . ASP A 1 83 ? -5.332 -33.155 -19.845 1.00 37.47 83 ASP A O 1
ATOM 617 N N . LYS A 1 84 ? -5.832 -33.836 -17.754 1.00 36.25 84 LYS A N 1
ATOM 618 C CA . LYS A 1 84 ? -4.590 -34.470 -17.260 1.00 36.25 84 LYS A CA 1
ATOM 619 C C . LYS A 1 84 ? -3.361 -34.614 -18.186 1.00 36.25 84 LYS A C 1
ATOM 621 O O . LYS A 1 84 ? -3.282 -35.530 -19.003 1.00 36.25 84 LYS A O 1
ATOM 626 N N . ASN A 1 85 ? -2.255 -33.990 -17.764 1.00 36.91 85 ASN A N 1
ATOM 627 C CA . ASN A 1 85 ? -1.022 -34.757 -17.521 1.00 36.91 85 ASN A CA 1
ATOM 628 C C . ASN A 1 85 ? -0.246 -34.207 -16.309 1.00 36.91 85 ASN A C 1
ATOM 630 O O . ASN A 1 85 ? -0.143 -33.000 -16.111 1.00 36.91 85 ASN A O 1
ATOM 634 N N . GLN A 1 86 ? 0.274 -35.105 -15.474 1.00 48.81 86 GLN A N 1
ATOM 635 C CA . GLN A 1 86 ? 0.818 -34.808 -14.152 1.00 48.81 86 GLN A CA 1
ATOM 636 C C . GLN A 1 86 ? 2.349 -34.894 -14.167 1.00 48.81 86 GLN A C 1
ATOM 638 O O . GLN A 1 86 ? 2.902 -35.972 -14.362 1.00 48.81 86 GLN A O 1
ATOM 643 N N . SER A 1 87 ? 3.042 -33.786 -13.874 1.00 40.62 87 SER A N 1
ATOM 644 C CA . SER A 1 87 ? 4.501 -33.789 -13.674 1.00 40.62 87 SER A CA 1
ATOM 645 C C . SER A 1 87 ? 4.925 -33.039 -12.410 1.00 40.62 87 SER A C 1
ATOM 647 O O . SER A 1 87 ? 5.487 -31.952 -12.450 1.00 40.62 87 SER A O 1
ATOM 649 N N . LYS A 1 88 ? 4.654 -33.689 -11.276 1.00 41.12 88 LYS A N 1
ATOM 650 C CA . LYS A 1 88 ? 5.585 -33.881 -10.153 1.00 41.12 88 LYS A CA 1
ATOM 651 C C . LYS A 1 88 ? 6.658 -32.791 -9.919 1.00 41.12 88 LYS A C 1
ATOM 653 O O . LYS A 1 88 ? 7.786 -32.925 -10.386 1.00 41.12 88 LYS A O 1
ATOM 658 N N . GLN A 1 89 ? 6.370 -31.855 -9.016 1.00 42.59 89 GLN A N 1
ATOM 659 C CA . GLN A 1 89 ? 7.367 -31.289 -8.093 1.00 42.59 89 GLN A CA 1
ATOM 660 C C . GLN A 1 89 ? 6.813 -31.338 -6.653 1.00 42.59 89 GLN A C 1
ATOM 662 O O . GLN A 1 89 ? 5.592 -31.382 -6.483 1.00 42.59 89 GLN A O 1
ATOM 667 N N . PRO A 1 90 ? 7.671 -31.488 -5.625 1.00 41.75 90 PRO A N 1
ATOM 668 C CA . PRO A 1 90 ? 7.237 -32.017 -4.335 1.00 41.75 90 PRO A CA 1
ATOM 669 C C . PRO A 1 90 ? 6.689 -30.933 -3.401 1.00 41.75 90 PRO A C 1
ATOM 671 O O . PRO A 1 90 ? 7.433 -30.081 -2.924 1.00 41.75 90 PRO A O 1
ATOM 674 N N . VAL A 1 91 ? 5.403 -31.032 -3.056 1.00 46.53 91 VAL A N 1
ATOM 675 C CA . VAL A 1 91 ? 4.839 -30.351 -1.880 1.00 46.53 91 VAL A CA 1
ATOM 676 C C . VAL A 1 91 ? 5.226 -31.171 -0.651 1.00 46.53 91 VAL A C 1
ATOM 678 O O . VAL A 1 91 ? 4.519 -32.095 -0.255 1.00 46.53 91 VAL A O 1
ATOM 681 N N . ALA A 1 92 ? 6.414 -30.891 -0.119 1.00 52.12 92 ALA A N 1
ATOM 682 C CA . ALA A 1 92 ? 6.988 -31.585 1.030 1.00 52.12 92 ALA A CA 1
ATOM 683 C C . ALA A 1 92 ? 7.646 -30.611 2.018 1.00 52.12 92 ALA A C 1
ATOM 685 O O . ALA A 1 92 ? 8.741 -30.857 2.504 1.00 52.12 92 ALA A O 1
ATOM 686 N N . GLU A 1 93 ? 6.933 -29.540 2.349 1.00 42.47 93 GLU A N 1
ATOM 687 C CA . GLU A 1 93 ? 6.931 -29.017 3.712 1.00 42.47 93 GLU A CA 1
ATOM 688 C C . GLU A 1 93 ? 5.503 -28.546 4.008 1.00 42.47 93 GLU A C 1
ATOM 690 O O . GLU A 1 93 ? 4.803 -28.073 3.106 1.00 42.47 93 GLU A O 1
ATOM 695 N N . ALA A 1 94 ? 5.019 -28.765 5.232 1.00 53.22 94 ALA A N 1
ATOM 696 C CA . ALA A 1 94 ? 3.711 -28.249 5.622 1.00 53.22 94 ALA A CA 1
ATOM 697 C C . ALA A 1 94 ? 3.731 -26.712 5.519 1.00 53.22 94 ALA A C 1
ATOM 699 O O . ALA A 1 94 ? 4.794 -26.121 5.738 1.00 53.22 94 ALA A O 1
ATOM 700 N N . PRO A 1 95 ? 2.595 -26.036 5.237 1.00 55.78 95 PRO A N 1
ATOM 701 C CA . PRO A 1 95 ? 2.530 -24.604 5.508 1.00 55.78 95 PRO A CA 1
ATOM 702 C C . PRO A 1 95 ? 2.988 -24.396 6.957 1.00 55.78 95 PRO A C 1
ATOM 704 O O . PRO A 1 95 ? 2.586 -25.198 7.814 1.00 55.78 95 PRO A O 1
ATOM 707 N N . PRO A 1 96 ? 3.843 -23.393 7.244 1.00 52.16 96 PRO A N 1
ATOM 708 C CA . PRO A 1 96 ? 4.261 -23.140 8.610 1.00 52.16 96 PRO A CA 1
ATOM 709 C C . PRO A 1 96 ? 2.989 -23.029 9.435 1.00 52.16 96 PRO A C 1
ATOM 711 O O . PRO A 1 96 ? 2.077 -22.281 9.072 1.00 52.16 96 PRO A O 1
ATOM 714 N N . VAL A 1 97 ? 2.900 -23.846 10.489 1.00 45.12 97 VAL A N 1
ATOM 715 C CA . VAL A 1 97 ? 1.802 -23.756 11.447 1.00 45.12 97 VAL A CA 1
ATOM 716 C C . VAL A 1 97 ? 1.729 -22.284 11.810 1.00 45.12 97 VAL A C 1
ATOM 718 O O . VAL A 1 97 ? 2.720 -21.750 12.307 1.00 45.12 97 VAL A O 1
ATOM 721 N N . PHE A 1 98 ? 0.610 -21.626 11.488 1.00 50.28 98 PHE A N 1
ATOM 722 C CA . PHE A 1 98 ? 0.377 -20.246 11.891 1.00 50.28 98 PHE A CA 1
ATOM 723 C C . PHE A 1 98 ? 0.302 -20.270 13.413 1.00 50.28 98 PHE A C 1
ATOM 725 O O . PHE A 1 98 ? -0.758 -20.498 14.003 1.00 50.28 98 PHE A O 1
ATOM 732 N N . GLU A 1 99 ? 1.473 -20.155 14.038 1.00 59.75 99 GLU A N 1
ATOM 733 C CA . GLU A 1 99 ? 1.638 -20.090 15.472 1.00 59.75 99 GLU A CA 1
ATOM 734 C C . GLU A 1 99 ? 0.739 -18.948 15.914 1.00 59.75 99 GLU A C 1
ATOM 736 O O . GLU A 1 99 ? 0.849 -17.837 15.395 1.00 59.75 99 GLU A O 1
ATOM 741 N N . LYS A 1 100 ? -0.252 -19.253 16.758 1.00 60.81 100 LYS A N 1
ATOM 742 C CA . LYS A 1 100 ? -1.300 -18.297 17.113 1.00 60.81 100 LYS A CA 1
ATOM 743 C C . LYS A 1 100 ? -0.680 -17.205 17.976 1.00 60.81 100 LYS A C 1
ATOM 745 O O . LYS A 1 100 ? -0.707 -17.293 19.202 1.00 60.81 100 LYS A O 1
ATOM 750 N N . ILE A 1 101 ? -0.092 -16.205 17.321 1.00 72.44 101 ILE A N 1
ATOM 751 C CA . ILE A 1 101 ? 0.525 -15.064 17.979 1.00 72.44 101 ILE A CA 1
ATOM 752 C C . ILE A 1 101 ? -0.582 -14.351 18.745 1.00 72.44 101 ILE A C 1
ATOM 754 O O . ILE A 1 101 ? -1.565 -13.894 18.162 1.00 72.44 101 ILE A O 1
ATOM 758 N N . ASP A 1 102 ? -0.423 -14.268 20.061 1.00 81.12 102 ASP A N 1
ATOM 759 C CA . ASP A 1 102 ? -1.364 -13.581 20.933 1.00 81.12 102 ASP A CA 1
ATOM 760 C C . ASP A 1 102 ? -1.220 -12.062 20.762 1.00 81.12 102 ASP A C 1
ATOM 762 O O . ASP A 1 102 ? -0.517 -11.383 21.517 1.00 81.12 102 ASP A O 1
ATOM 766 N N . ILE A 1 103 ? -1.896 -11.539 19.736 1.00 78.75 103 ILE A N 1
ATOM 767 C CA . ILE A 1 103 ? -1.923 -10.118 19.369 1.00 78.75 103 ILE A CA 1
ATOM 768 C C . ILE A 1 103 ? -2.309 -9.205 20.539 1.00 78.75 103 ILE A C 1
ATOM 770 O O . ILE A 1 103 ? -1.873 -8.057 20.592 1.00 78.75 103 ILE A O 1
ATOM 774 N N . THR A 1 104 ? -3.053 -9.713 21.531 1.00 81.38 104 THR A N 1
ATOM 775 C CA . THR A 1 104 ? -3.495 -8.917 22.687 1.00 81.38 104 THR A CA 1
ATOM 776 C C . THR A 1 104 ? -2.342 -8.510 23.608 1.00 81.38 104 THR A C 1
ATOM 778 O O . THR A 1 104 ? -2.459 -7.522 24.333 1.00 81.38 104 THR A O 1
ATOM 781 N N . LYS A 1 105 ? -1.214 -9.235 23.556 1.00 88.38 105 LYS A N 1
ATOM 782 C CA . LYS A 1 105 ? 0.003 -8.967 24.343 1.00 88.38 105 LYS A CA 1
ATOM 783 C C . LYS A 1 105 ? 1.030 -8.097 23.616 1.00 88.38 105 LYS A C 1
ATOM 785 O O . LYS A 1 105 ? 1.968 -7.624 24.252 1.00 88.38 105 LYS A O 1
ATOM 790 N N . MET A 1 106 ? 0.873 -7.889 22.309 1.00 87.69 106 MET A N 1
ATOM 791 C CA . MET A 1 106 ? 1.794 -7.085 21.499 1.00 87.69 106 MET A CA 1
ATOM 792 C C . MET A 1 106 ? 1.598 -5.583 21.764 1.00 87.69 106 MET A C 1
ATOM 794 O O . MET A 1 106 ? 0.514 -5.148 22.179 1.00 87.69 106 MET A O 1
ATOM 798 N N . SER A 1 107 ? 2.622 -4.755 21.538 1.00 93.25 107 SER A N 1
ATOM 799 C CA . SER A 1 107 ? 2.421 -3.303 21.512 1.00 93.25 107 SER A CA 1
ATOM 800 C C . SER A 1 107 ? 1.713 -2.891 20.215 1.00 93.25 107 SER A C 1
ATOM 802 O O . SER A 1 107 ? 1.726 -3.628 19.232 1.00 93.25 107 SER A O 1
ATOM 804 N N . ILE A 1 108 ? 1.094 -1.705 20.195 1.00 92.12 108 ILE A N 1
ATOM 805 C CA . ILE A 1 108 ? 0.481 -1.180 18.961 1.00 92.12 108 ILE A CA 1
ATOM 806 C C . ILE A 1 108 ? 1.538 -1.022 17.857 1.00 92.12 108 ILE A C 1
ATOM 808 O O . ILE A 1 108 ? 1.269 -1.384 16.721 1.00 92.12 108 ILE A O 1
ATOM 812 N N . ALA A 1 109 ? 2.761 -0.606 18.203 1.00 93.69 109 ALA A N 1
ATOM 813 C CA . ALA A 1 109 ? 3.857 -0.486 17.243 1.00 93.69 109 ALA A CA 1
ATOM 814 C C . ALA A 1 109 ? 4.270 -1.838 16.627 1.00 93.69 109 ALA A C 1
ATOM 816 O O . ALA A 1 109 ? 4.587 -1.888 15.443 1.00 93.69 109 ALA A O 1
ATOM 817 N N . ASP A 1 110 ? 4.225 -2.937 17.390 1.00 94.00 110 ASP A N 1
ATOM 818 C CA . ASP A 1 110 ? 4.532 -4.274 16.856 1.00 94.00 110 ASP A CA 1
ATOM 819 C C . ASP A 1 110 ? 3.415 -4.792 15.929 1.00 94.00 110 ASP A C 1
ATOM 821 O O . ASP A 1 110 ? 3.675 -5.553 14.998 1.00 94.00 110 ASP A O 1
ATOM 825 N N . LEU A 1 111 ? 2.162 -4.395 16.183 1.00 93.31 111 LEU A N 1
ATOM 826 C CA . LEU A 1 111 ? 1.015 -4.725 15.330 1.00 93.31 111 LEU A CA 1
ATOM 827 C C . LEU A 1 111 ? 1.026 -3.900 14.035 1.00 93.31 111 LEU A C 1
ATOM 829 O O . LEU A 1 111 ? 0.835 -4.463 12.958 1.00 93.31 111 LEU A O 1
ATOM 833 N N . ASP A 1 112 ? 1.330 -2.603 14.130 1.00 94.44 112 ASP A N 1
ATOM 834 C CA . ASP A 1 112 ? 1.521 -1.719 12.976 1.00 94.44 112 ASP A CA 1
ATOM 835 C C . ASP A 1 112 ? 2.676 -2.232 12.088 1.00 94.44 112 ASP A C 1
ATOM 837 O O . ASP A 1 112 ? 2.507 -2.374 10.876 1.00 94.44 112 ASP A O 1
ATOM 841 N N . LEU A 1 113 ? 3.812 -2.632 12.684 1.00 95.69 113 LEU A N 1
ATOM 842 C CA . LEU A 1 113 ? 4.937 -3.238 11.958 1.00 95.69 113 LEU A CA 1
ATOM 843 C C . LEU A 1 113 ? 4.532 -4.530 11.229 1.00 95.69 113 LEU A C 1
ATOM 845 O O . LEU A 1 113 ? 4.888 -4.715 10.067 1.00 95.69 113 LEU A O 1
ATOM 849 N N . ARG A 1 114 ? 3.755 -5.412 11.874 1.00 94.50 114 ARG A N 1
ATOM 850 C CA . ARG A 1 114 ? 3.247 -6.639 11.235 1.00 94.50 114 ARG A CA 1
ATOM 851 C C . ARG A 1 114 ? 2.313 -6.352 10.060 1.00 94.50 114 ARG A C 1
ATOM 853 O O . ARG A 1 114 ? 2.383 -7.066 9.061 1.00 94.50 114 ARG A O 1
ATOM 860 N N . CYS A 1 115 ? 1.471 -5.323 10.161 1.00 95.56 115 CYS A N 1
ATOM 861 C CA . CYS A 1 115 ? 0.663 -4.845 9.040 1.00 95.56 115 CYS A CA 1
ATOM 862 C C . CYS A 1 115 ? 1.556 -4.381 7.880 1.00 95.56 115 CYS A C 1
ATOM 864 O O . CYS A 1 115 ? 1.389 -4.853 6.756 1.00 95.56 115 CYS A O 1
ATOM 866 N N . ASP A 1 116 ? 2.541 -3.518 8.134 1.00 95.62 116 ASP A N 1
ATOM 867 C CA . ASP A 1 116 ? 3.413 -3.003 7.075 1.00 95.62 116 ASP A CA 1
ATOM 868 C C . ASP A 1 116 ? 4.284 -4.110 6.437 1.00 95.62 116 ASP A C 1
ATOM 870 O O . ASP A 1 116 ? 4.412 -4.152 5.213 1.00 95.62 116 ASP A O 1
ATOM 874 N N . GLU A 1 117 ? 4.785 -5.082 7.209 1.00 96.31 117 GLU A N 1
ATOM 875 C CA . GLU A 1 117 ? 5.467 -6.271 6.668 1.00 96.31 117 GLU A CA 1
ATOM 876 C C . GLU A 1 117 ? 4.556 -7.157 5.802 1.00 96.31 117 GLU A C 1
ATOM 878 O O . GLU A 1 117 ? 5.007 -7.718 4.799 1.00 96.31 117 GLU A O 1
ATOM 883 N N . ALA A 1 118 ? 3.291 -7.341 6.196 1.00 96.12 118 ALA A N 1
ATOM 884 C CA . ALA A 1 118 ? 2.314 -8.098 5.415 1.00 96.12 118 ALA A CA 1
ATOM 885 C C . ALA A 1 118 ? 1.979 -7.368 4.104 1.00 96.12 118 ALA A C 1
ATOM 887 O O . ALA A 1 118 ? 1.960 -7.986 3.037 1.00 96.12 118 ALA A O 1
ATOM 888 N N . ARG A 1 119 ? 1.816 -6.041 4.163 1.00 97.25 119 ARG A N 1
ATOM 889 C CA . ARG A 1 119 ? 1.606 -5.187 2.990 1.00 97.25 119 ARG A CA 1
ATOM 890 C C . ARG A 1 119 ? 2.784 -5.239 2.022 1.00 97.25 119 ARG A C 1
ATOM 892 O O . ARG A 1 119 ? 2.564 -5.472 0.837 1.00 97.25 119 ARG A O 1
ATOM 899 N N . GLU A 1 120 ? 4.023 -5.087 2.488 1.00 95.94 120 GLU A N 1
ATOM 900 C CA . GLU A 1 120 ? 5.193 -5.083 1.598 1.00 95.94 120 GLU A CA 1
ATOM 901 C C . GLU A 1 120 ? 5.371 -6.406 0.838 1.00 95.94 120 GLU A C 1
ATOM 903 O O . GLU A 1 120 ? 5.718 -6.384 -0.343 1.00 95.94 120 GLU A O 1
ATOM 908 N N . LYS A 1 121 ? 5.034 -7.553 1.448 1.00 97.00 121 LYS A N 1
ATOM 909 C CA . LYS A 1 121 ? 5.023 -8.861 0.758 1.00 97.00 121 LYS A CA 1
ATOM 910 C C . LYS A 1 121 ? 4.040 -8.900 -0.419 1.00 97.00 121 LYS A C 1
ATOM 912 O O . LYS A 1 121 ? 4.321 -9.557 -1.419 1.00 97.00 121 LYS A O 1
ATOM 917 N N . MET A 1 122 ? 2.916 -8.189 -0.319 1.00 96.12 122 MET A N 1
ATOM 918 C CA . MET A 1 122 ? 1.904 -8.092 -1.380 1.00 96.12 122 MET A CA 1
ATOM 919 C C . MET A 1 122 ? 2.232 -7.006 -2.415 1.00 96.12 122 MET A C 1
ATOM 921 O O . MET A 1 122 ? 1.905 -7.149 -3.593 1.00 96.12 122 MET A O 1
ATOM 925 N N . ILE A 1 123 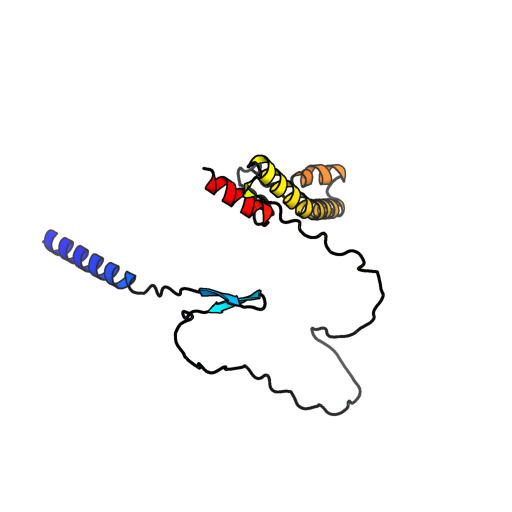? 2.890 -5.923 -1.994 1.00 97.06 123 ILE A N 1
ATOM 926 C CA . ILE A 1 123 ? 3.186 -4.761 -2.840 1.00 97.06 123 ILE A CA 1
ATOM 927 C C . ILE A 1 123 ? 4.444 -4.971 -3.675 1.00 97.06 123 ILE A C 1
ATOM 929 O O . ILE A 1 123 ? 4.425 -4.637 -4.858 1.00 97.06 123 ILE A O 1
ATOM 933 N N . ALA A 1 124 ? 5.511 -5.545 -3.111 1.00 97.00 124 ALA A N 1
ATOM 934 C CA . ALA A 1 124 ? 6.776 -5.775 -3.807 1.00 97.00 124 ALA A CA 1
ATOM 935 C C . ALA A 1 124 ? 6.622 -6.416 -5.208 1.00 97.00 124 ALA A C 1
ATOM 937 O O . ALA A 1 124 ? 7.113 -5.815 -6.166 1.00 97.00 124 ALA A O 1
ATOM 938 N N . PRO A 1 125 ? 5.889 -7.535 -5.405 1.00 97.38 125 PRO A N 1
ATOM 939 C CA . PRO A 1 125 ? 5.726 -8.120 -6.741 1.00 97.38 125 PRO A CA 1
ATOM 940 C C . PRO A 1 125 ? 4.933 -7.226 -7.711 1.00 97.38 125 PRO A C 1
ATOM 942 O O . PRO A 1 125 ? 5.195 -7.244 -8.913 1.00 97.38 125 PRO A O 1
ATOM 945 N N . LEU A 1 126 ? 3.989 -6.411 -7.222 1.00 97.00 126 LEU A N 1
ATOM 946 C CA . LEU A 1 126 ? 3.251 -5.455 -8.061 1.00 97.00 126 LEU A CA 1
ATOM 947 C C . LEU A 1 126 ? 4.119 -4.247 -8.440 1.00 97.00 126 LEU A C 1
ATOM 949 O O . LEU A 1 126 ? 4.110 -3.815 -9.593 1.00 97.00 126 LEU A O 1
ATOM 953 N N . ARG A 1 127 ? 4.912 -3.746 -7.486 1.00 97.69 127 ARG A N 1
ATOM 954 C CA . ARG A 1 127 ? 5.910 -2.685 -7.667 1.00 97.69 127 ARG A CA 1
ATOM 955 C C . ARG A 1 127 ? 6.940 -3.103 -8.724 1.00 97.69 127 ARG A C 1
ATOM 957 O O . ARG A 1 127 ? 7.190 -2.356 -9.667 1.00 97.69 127 ARG A O 1
ATOM 964 N N . GLU A 1 128 ? 7.462 -4.326 -8.637 1.00 97.12 128 GLU A N 1
ATOM 965 C CA . GLU A 1 128 ? 8.353 -4.913 -9.647 1.00 97.12 128 GLU A CA 1
ATOM 966 C C . GLU A 1 128 ? 7.679 -5.066 -11.019 1.00 97.12 128 GLU A C 1
ATOM 968 O O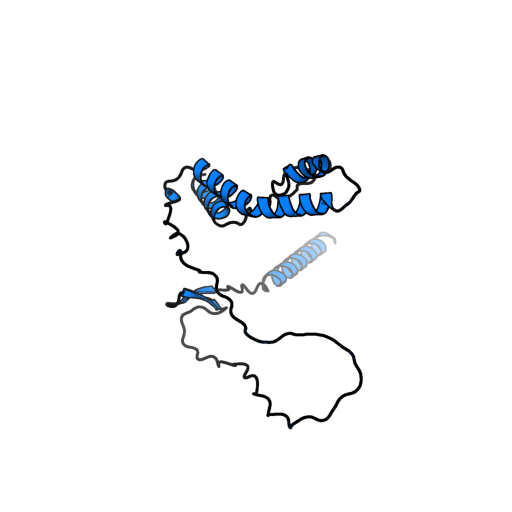 . GLU A 1 128 ? 8.285 -4.721 -12.037 1.00 97.12 128 GLU A O 1
ATOM 973 N N . ALA A 1 129 ? 6.423 -5.525 -11.069 1.00 97.38 129 ALA A N 1
ATOM 974 C CA . ALA A 1 129 ? 5.678 -5.675 -12.319 1.00 97.38 129 ALA A CA 1
ATOM 975 C C . ALA A 1 129 ? 5.440 -4.330 -13.034 1.00 97.38 129 ALA A C 1
ATOM 977 O O . ALA A 1 129 ? 5.632 -4.239 -14.250 1.00 97.38 129 ALA A O 1
ATOM 978 N N . GLU A 1 130 ? 5.086 -3.267 -12.305 1.00 97.25 130 GLU A N 1
ATOM 979 C CA . GLU A 1 130 ? 4.921 -1.924 -12.880 1.00 97.25 130 GLU A CA 1
ATOM 980 C C . GLU A 1 130 ? 6.266 -1.291 -13.283 1.00 97.25 130 GLU A C 1
ATOM 982 O O . GLU A 1 130 ? 6.351 -0.673 -14.347 1.00 97.25 130 GLU A O 1
ATOM 987 N N . ILE A 1 131 ? 7.357 -1.534 -12.541 1.00 96.94 131 ILE A N 1
ATOM 988 C CA . ILE A 1 131 ? 8.719 -1.165 -12.979 1.00 96.94 131 ILE A CA 1
ATOM 989 C C . ILE A 1 131 ? 9.082 -1.888 -14.286 1.00 96.94 131 ILE A C 1
ATOM 991 O O . ILE A 1 131 ? 9.596 -1.261 -15.215 1.00 96.94 131 ILE A O 1
ATOM 995 N N . ALA A 1 132 ? 8.816 -3.193 -14.386 1.00 96.94 132 ALA A N 1
ATOM 996 C CA . ALA A 1 132 ? 9.111 -3.988 -15.576 1.00 96.94 132 ALA A CA 1
ATOM 997 C C . ALA A 1 132 ? 8.294 -3.528 -16.794 1.00 96.94 132 ALA A C 1
ATOM 999 O O . ALA A 1 132 ? 8.843 -3.404 -17.888 1.00 96.94 132 ALA A O 1
ATOM 1000 N N . LYS A 1 133 ? 7.009 -3.219 -16.601 1.00 96.69 133 LYS A N 1
ATOM 1001 C CA . LYS A 1 133 ? 6.115 -2.644 -17.617 1.00 96.69 133 LYS A CA 1
ATOM 1002 C C . LYS A 1 133 ? 6.568 -1.250 -18.057 1.00 96.69 133 LYS A C 1
ATOM 1004 O O . LYS A 1 133 ? 6.656 -1.001 -19.255 1.00 96.69 133 LYS A O 1
ATOM 1009 N N . CYS A 1 134 ? 6.949 -0.382 -17.120 1.00 96.94 134 CYS A N 1
ATOM 1010 C CA . CYS A 1 134 ? 7.538 0.924 -17.422 1.00 96.94 134 CYS A CA 1
ATOM 1011 C C . CYS A 1 134 ? 8.801 0.788 -18.287 1.00 96.94 134 CYS A C 1
ATOM 1013 O O . CYS A 1 134 ? 8.928 1.476 -19.290 1.00 96.94 134 CYS A O 1
ATOM 1015 N N . LYS A 1 135 ? 9.695 -0.158 -17.968 1.00 96.06 135 LYS A N 1
ATOM 1016 C CA . LYS A 1 135 ? 10.925 -0.421 -18.740 1.00 96.06 135 LYS A CA 1
ATOM 1017 C C . LYS A 1 135 ? 10.682 -1.004 -20.142 1.00 96.06 135 LYS A C 1
ATOM 1019 O O . LYS A 1 135 ? 11.592 -0.971 -20.970 1.00 96.06 135 LYS A O 1
ATOM 1024 N N . GLN A 1 136 ? 9.499 -1.560 -20.418 1.00 96.56 136 GLN A N 1
ATOM 1025 C CA . GLN A 1 136 ? 9.113 -2.011 -21.764 1.00 96.56 136 GLN A CA 1
ATOM 1026 C C . GLN A 1 136 ? 8.667 -0.841 -22.651 1.00 96.56 136 GLN A C 1
ATOM 1028 O O . GLN A 1 136 ? 8.882 -0.875 -23.866 1.00 96.56 136 GLN A O 1
ATOM 1033 N N . ASP A 1 137 ? 8.090 0.203 -22.052 1.00 89.12 137 ASP A N 1
ATOM 1034 C CA . ASP A 1 137 ? 7.816 1.465 -22.728 1.00 89.12 137 ASP A CA 1
ATOM 1035 C C . ASP A 1 137 ? 9.125 2.258 -22.884 1.00 89.12 137 ASP A C 1
ATOM 1037 O O . ASP A 1 137 ? 9.706 2.773 -21.930 1.00 89.12 137 ASP A O 1
ATOM 1041 N N . LYS A 1 138 ? 9.606 2.372 -24.126 1.00 87.06 138 LYS A N 1
ATOM 1042 C CA . LYS A 1 138 ? 10.886 3.025 -24.459 1.00 87.06 138 LYS A CA 1
ATOM 1043 C C . LYS A 1 138 ? 10.893 4.547 -24.236 1.00 87.06 138 LYS A C 1
ATOM 1045 O O . LYS A 1 138 ? 11.867 5.204 -24.598 1.00 87.06 138 LYS A O 1
ATOM 1050 N N . SER A 1 139 ? 9.827 5.104 -23.666 1.00 91.00 139 SER A N 1
ATOM 1051 C CA . SER A 1 139 ? 9.693 6.518 -23.309 1.00 91.00 139 SER A CA 1
ATOM 1052 C C . SER A 1 139 ? 10.588 6.952 -22.139 1.00 91.00 139 SER A C 1
ATOM 1054 O O . SER A 1 139 ? 10.850 8.148 -21.991 1.00 91.00 139 SER A O 1
ATOM 1056 N N . HIS A 1 140 ? 11.071 6.016 -21.309 1.00 93.44 140 HIS A N 1
ATOM 1057 C CA . HIS A 1 140 ? 11.807 6.331 -20.081 1.00 93.44 140 HIS A CA 1
ATOM 1058 C C . HIS A 1 140 ? 13.080 5.495 -19.882 1.00 93.44 140 HIS A C 1
ATOM 1060 O O . HIS A 1 140 ? 13.179 4.344 -20.299 1.00 93.44 140 HIS A O 1
ATOM 1066 N N . ASP A 1 141 ? 14.063 6.091 -19.203 1.00 95.62 141 ASP A N 1
ATOM 1067 C CA . ASP A 1 141 ? 15.279 5.401 -18.765 1.00 95.62 141 ASP A CA 1
ATOM 1068 C C . ASP A 1 141 ? 14.968 4.392 -17.632 1.00 95.62 141 ASP A C 1
ATOM 1070 O O . ASP A 1 141 ? 14.143 4.696 -16.761 1.00 95.62 141 ASP A O 1
ATOM 1074 N N . PRO A 1 142 ? 15.634 3.220 -17.569 1.00 96.00 142 PRO A N 1
ATOM 1075 C CA . PRO A 1 142 ? 15.375 2.216 -16.537 1.00 96.00 142 PRO A CA 1
ATOM 1076 C C . PRO A 1 142 ? 15.459 2.726 -15.093 1.00 96.00 142 PRO A C 1
ATOM 1078 O O . PRO A 1 142 ? 14.637 2.325 -14.266 1.00 96.00 142 PRO A O 1
ATOM 1081 N N . ALA A 1 143 ? 16.388 3.637 -14.792 1.00 96.81 143 ALA A N 1
ATOM 1082 C CA . ALA A 1 143 ? 16.536 4.215 -13.460 1.00 96.81 143 ALA A CA 1
ATOM 1083 C C . ALA A 1 143 ? 15.462 5.279 -13.166 1.00 96.81 143 ALA A C 1
ATOM 1085 O O . ALA A 1 143 ? 15.177 5.566 -12.003 1.00 96.81 143 ALA A O 1
ATOM 1086 N N . TRP A 1 144 ? 14.837 5.875 -14.192 1.00 96.44 144 TRP A N 1
ATOM 1087 C CA . TRP A 1 144 ? 13.629 6.685 -13.998 1.00 96.44 144 TRP A CA 1
ATOM 1088 C C . TRP A 1 144 ? 12.455 5.806 -13.561 1.00 96.44 144 TRP A C 1
ATOM 1090 O O . TRP A 1 144 ? 11.814 6.136 -12.568 1.00 96.44 144 TRP A O 1
ATOM 1100 N N . CYS A 1 145 ? 12.230 4.666 -14.225 1.00 96.94 145 CYS A N 1
ATOM 1101 C CA . CYS A 1 145 ? 11.144 3.742 -13.880 1.00 96.94 145 CYS A CA 1
ATOM 1102 C C . CYS A 1 145 ? 11.232 3.224 -12.437 1.00 96.94 145 CYS A C 1
ATOM 1104 O O . CYS A 1 145 ? 10.210 3.130 -11.761 1.00 96.94 145 CYS A O 1
ATOM 1106 N N . GLU A 1 146 ? 12.441 2.919 -11.959 1.00 96.44 146 GLU A N 1
ATOM 1107 C CA . GLU A 1 146 ? 12.688 2.495 -10.573 1.00 96.44 146 GLU A CA 1
ATOM 1108 C C . GLU A 1 146 ? 12.351 3.597 -9.564 1.00 96.44 146 GLU A C 1
ATOM 1110 O O . GLU A 1 146 ? 11.612 3.351 -8.617 1.00 96.44 146 GLU A O 1
ATOM 1115 N N . ARG A 1 147 ? 12.829 4.830 -9.787 1.00 96.06 147 ARG A N 1
ATOM 1116 C CA . ARG A 1 147 ? 12.529 5.966 -8.897 1.00 96.06 147 ARG A CA 1
ATOM 1117 C C . ARG A 1 147 ? 11.055 6.369 -8.928 1.00 96.06 147 ARG A C 1
ATOM 1119 O O . ARG A 1 147 ? 10.526 6.766 -7.899 1.00 96.06 147 ARG A O 1
ATOM 1126 N N . PHE A 1 148 ? 10.412 6.302 -10.093 1.00 94.38 148 PHE A N 1
ATOM 1127 C CA . PHE A 1 148 ? 9.021 6.720 -10.279 1.00 94.38 148 PHE A CA 1
ATOM 1128 C C . PHE A 1 148 ? 8.015 5.760 -9.633 1.00 94.38 148 PHE A C 1
ATOM 1130 O O . PHE A 1 148 ? 6.982 6.209 -9.158 1.00 94.38 148 PHE A O 1
ATOM 1137 N N . ASN A 1 149 ? 8.314 4.458 -9.602 1.00 95.25 149 ASN A N 1
ATOM 1138 C CA . ASN A 1 149 ? 7.454 3.449 -8.976 1.00 95.25 149 ASN A CA 1
ATOM 1139 C C . ASN A 1 149 ? 7.929 3.048 -7.567 1.00 95.25 149 ASN A C 1
ATOM 1141 O O . ASN A 1 149 ? 7.401 2.093 -7.005 1.00 95.25 149 ASN A O 1
ATOM 1145 N N . ALA A 1 150 ? 8.920 3.734 -6.988 1.00 94.62 150 ALA A N 1
ATOM 1146 C CA . ALA A 1 150 ? 9.462 3.384 -5.674 1.00 94.62 150 ALA A CA 1
ATOM 1147 C C . ALA A 1 150 ? 8.391 3.421 -4.565 1.00 94.62 150 ALA A C 1
ATOM 1149 O O . ALA A 1 150 ? 8.400 2.562 -3.692 1.00 94.62 150 ALA A O 1
ATOM 1150 N N . ASP A 1 151 ? 7.448 4.364 -4.654 1.00 93.56 151 ASP A N 1
ATOM 1151 C CA . ASP A 1 151 ? 6.310 4.564 -3.743 1.00 93.56 151 ASP A CA 1
ATOM 1152 C C . ASP A 1 151 ? 5.015 3.870 -4.227 1.00 93.56 151 ASP A C 1
ATOM 1154 O O . ASP A 1 151 ? 3.896 4.216 -3.819 1.00 93.56 151 ASP A O 1
ATOM 1158 N N . TYR A 1 152 ? 5.117 2.931 -5.174 1.00 95.44 152 TYR A N 1
ATOM 1159 C CA . TYR A 1 152 ? 3.951 2.187 -5.637 1.00 95.44 152 TYR A CA 1
ATOM 1160 C C . TYR A 1 152 ? 3.385 1.354 -4.482 1.00 95.44 152 TYR A C 1
ATOM 1162 O O . TYR A 1 152 ? 4.105 0.557 -3.888 1.00 95.44 152 TYR A O 1
ATOM 1170 N N . GLY A 1 153 ? 2.090 1.529 -4.199 1.00 94.75 153 GLY A N 1
ATOM 1171 C CA . GLY A 1 153 ? 1.355 0.847 -3.126 1.00 94.75 153 GLY A CA 1
ATOM 1172 C C . GLY A 1 153 ? 1.234 1.627 -1.811 1.00 94.75 153 GLY A C 1
ATOM 1173 O O . GLY A 1 153 ? 0.293 1.382 -1.054 1.00 94.75 153 GLY A O 1
ATOM 1174 N N . ASP A 1 154 ? 2.099 2.612 -1.562 1.00 91.31 154 ASP A N 1
ATOM 1175 C CA . ASP A 1 154 ? 2.239 3.247 -0.237 1.00 91.31 154 ASP A CA 1
ATOM 1176 C C . ASP A 1 154 ? 1.156 4.303 0.059 1.00 91.31 154 ASP A C 1
ATOM 1178 O O . ASP A 1 154 ? 0.910 4.665 1.211 1.00 91.31 154 ASP A O 1
ATOM 1182 N N . GLY A 1 155 ? 0.456 4.767 -0.980 1.00 91.31 155 GLY A N 1
ATOM 1183 C CA . GLY A 1 155 ? -0.582 5.795 -0.887 1.00 91.31 155 GLY A CA 1
ATOM 1184 C C . GLY A 1 155 ? -0.014 7.211 -0.731 1.00 91.31 155 GLY A C 1
ATOM 1185 O O . GLY A 1 155 ? 1.063 7.530 -1.227 1.00 91.31 155 GLY A O 1
ATOM 1186 N N . GLY A 1 156 ? -0.769 8.100 -0.082 1.00 90.50 156 GLY A N 1
ATOM 1187 C CA . GLY A 1 156 ? -0.323 9.455 0.265 1.00 90.50 156 GLY A CA 1
ATOM 1188 C C . GLY A 1 156 ? -0.939 10.569 -0.587 1.00 90.50 156 GLY A C 1
ATOM 1189 O O . GLY A 1 156 ? -2.025 10.425 -1.149 1.00 90.50 156 GLY A O 1
ATOM 1190 N N . ARG A 1 157 ? -0.278 11.732 -0.650 1.00 91.56 157 ARG A N 1
ATOM 1191 C CA . ARG A 1 157 ? -0.761 12.903 -1.405 1.00 91.56 157 ARG A CA 1
ATOM 1192 C C . ARG A 1 157 ? -0.044 13.027 -2.742 1.00 91.56 157 ARG A C 1
ATOM 1194 O O . ARG A 1 157 ? 1.177 13.092 -2.798 1.00 91.56 157 ARG A O 1
ATOM 1201 N N . THR A 1 158 ? -0.822 13.117 -3.813 1.00 86.94 158 THR A N 1
ATOM 1202 C CA . THR A 1 158 ? -0.324 13.489 -5.145 1.00 86.94 158 THR A CA 1
ATOM 1203 C C . THR A 1 158 ? 0.085 14.963 -5.199 1.00 86.94 158 THR A C 1
ATOM 1205 O O . THR A 1 158 ? -0.354 15.773 -4.381 1.00 86.94 158 THR A O 1
ATOM 1208 N N . VAL A 1 159 ? 0.859 15.337 -6.222 1.00 86.50 159 VAL A N 1
ATOM 1209 C CA . VAL A 1 159 ? 1.257 16.735 -6.482 1.00 86.50 159 VAL A CA 1
ATOM 1210 C C . VAL A 1 159 ? 0.069 17.676 -6.728 1.00 86.50 159 VAL A C 1
ATOM 1212 O O . VAL A 1 159 ? 0.174 18.869 -6.468 1.00 86.50 159 VAL A O 1
ATOM 1215 N N . SER A 1 160 ? -1.077 17.153 -7.180 1.00 91.19 160 SER A N 1
ATOM 1216 C CA . SER A 1 160 ? -2.336 17.899 -7.336 1.00 91.19 160 SER A CA 1
ATOM 1217 C C . SER A 1 160 ? -3.176 17.971 -6.051 1.00 91.19 160 SER A C 1
ATOM 1219 O O . SER A 1 160 ? -4.265 18.538 -6.061 1.00 91.19 160 SER A O 1
ATOM 1221 N N . GLY A 1 161 ? -2.696 17.403 -4.940 1.00 91.94 161 GLY A N 1
ATOM 1222 C CA . GLY A 1 161 ? -3.361 17.408 -3.634 1.00 91.94 161 GLY A CA 1
ATOM 1223 C C . GLY A 1 161 ? -4.362 16.268 -3.403 1.00 91.94 161 GLY A C 1
ATOM 1224 O O . GLY A 1 161 ? -4.744 16.036 -2.251 1.00 91.94 161 GLY A O 1
ATOM 1225 N N . SER A 1 162 ? -4.740 15.523 -4.449 1.00 93.38 162 SER A N 1
ATOM 1226 C CA . SER A 1 162 ? -5.591 14.328 -4.352 1.00 93.38 162 SER A CA 1
ATOM 1227 C C . SER A 1 162 ? -4.929 13.233 -3.511 1.00 93.38 162 SER A C 1
ATOM 1229 O O . SER A 1 162 ? -3.711 13.038 -3.588 1.00 93.38 162 SER A O 1
ATOM 1231 N N . ILE A 1 163 ? -5.730 12.492 -2.741 1.00 93.75 163 ILE A N 1
ATOM 1232 C CA . ILE A 1 163 ? -5.271 11.333 -1.965 1.00 93.75 163 ILE A CA 1
ATOM 1233 C C . ILE A 1 163 ? -5.165 10.112 -2.885 1.00 93.75 163 ILE A C 1
ATOM 1235 O O . ILE A 1 163 ? -6.138 9.755 -3.547 1.00 93.75 163 ILE A O 1
ATOM 1239 N N . ARG A 1 164 ? -4.005 9.450 -2.892 1.00 91.75 164 ARG A N 1
ATOM 1240 C CA . ARG A 1 164 ? -3.869 8.053 -3.321 1.00 91.75 164 ARG A CA 1
ATOM 1241 C C . ARG A 1 164 ? -4.169 7.170 -2.105 1.00 91.75 164 ARG A C 1
ATOM 1243 O O . ARG A 1 164 ? -3.498 7.347 -1.085 1.00 91.75 164 ARG A O 1
ATOM 1250 N N . PRO A 1 165 ? -5.153 6.256 -2.168 1.00 91.81 165 PRO A N 1
ATOM 1251 C CA . PRO A 1 165 ? -5.341 5.281 -1.104 1.00 91.81 165 PRO A CA 1
ATOM 1252 C C . PRO A 1 165 ? -4.094 4.399 -0.999 1.00 91.81 165 PRO A C 1
ATOM 1254 O O . PRO A 1 165 ? -3.428 4.125 -2.003 1.00 91.81 165 PRO A O 1
ATOM 1257 N N . ARG A 1 166 ? -3.777 3.981 0.223 1.00 94.62 166 ARG A N 1
ATOM 1258 C CA . ARG A 1 166 ? -2.735 2.996 0.489 1.00 94.62 166 ARG A CA 1
ATOM 1259 C C . ARG A 1 166 ? -3.292 1.613 0.125 1.00 94.62 166 ARG A C 1
ATOM 1261 O O . ARG A 1 166 ? -4.467 1.335 0.350 1.00 94.62 166 ARG A O 1
ATOM 1268 N N . MET A 1 167 ? -2.496 0.780 -0.540 1.00 96.06 167 MET A N 1
ATOM 1269 C CA . MET A 1 167 ? -2.938 -0.563 -0.939 1.00 96.06 167 MET A CA 1
ATOM 1270 C C . MET A 1 167 ? -2.843 -1.533 0.242 1.00 96.06 167 MET A C 1
ATOM 1272 O O . MET A 1 167 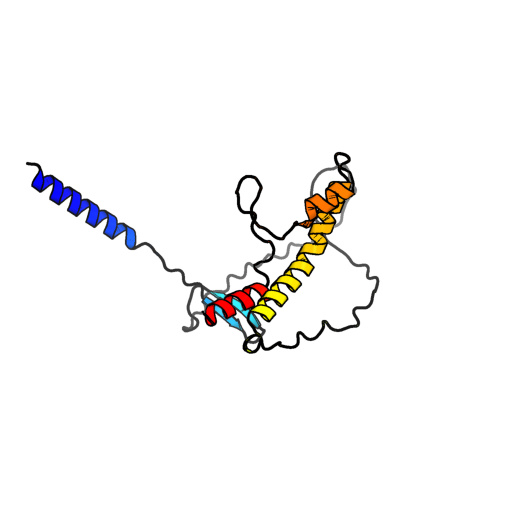? -1.960 -1.370 1.088 1.00 96.06 167 MET A O 1
ATOM 1276 N N . PHE A 1 168 ? -3.703 -2.558 0.248 1.00 97.00 168 PHE A N 1
ATOM 1277 C CA . PHE A 1 168 ? -3.687 -3.674 1.206 1.00 97.00 168 PHE A CA 1
ATOM 1278 C C . PHE A 1 168 ? -3.910 -3.287 2.684 1.00 97.00 168 PHE A C 1
ATOM 1280 O O . PHE A 1 168 ? -3.435 -3.972 3.587 1.00 97.00 168 PHE A O 1
ATOM 1287 N N . ASP A 1 169 ? -4.650 -2.205 2.950 1.00 94.88 169 ASP A N 1
ATOM 1288 C CA . ASP A 1 169 ? -5.101 -1.849 4.311 1.00 94.88 169 ASP A CA 1
ATOM 1289 C C . ASP A 1 169 ? -6.142 -2.840 4.885 1.00 94.88 169 ASP A C 1
ATOM 1291 O O . ASP A 1 169 ? -6.439 -2.813 6.078 1.00 94.88 169 ASP A O 1
ATOM 1295 N N . ASP A 1 170 ? -6.698 -3.711 4.040 1.00 95.44 170 ASP A N 1
ATOM 1296 C CA . ASP A 1 170 ? -7.702 -4.735 4.338 1.00 95.44 170 ASP A CA 1
ATOM 1297 C C . ASP A 1 170 ? -7.115 -6.119 4.683 1.00 95.44 170 ASP A C 1
ATOM 1299 O O . ASP A 1 170 ? -7.870 -7.051 4.968 1.00 95.44 170 ASP A O 1
ATOM 1303 N N . LEU A 1 171 ? -5.782 -6.261 4.703 1.00 95.56 171 LEU A N 1
ATOM 1304 C CA . LEU A 1 171 ? -5.116 -7.478 5.182 1.00 95.56 171 LEU A CA 1
ATOM 1305 C C . LEU A 1 171 ? -5.482 -7.779 6.648 1.00 95.56 171 LEU A C 1
ATOM 1307 O O . LEU A 1 171 ? -5.639 -6.842 7.439 1.00 95.56 171 LEU A O 1
ATOM 1311 N N . PRO A 1 172 ? -5.586 -9.063 7.047 1.00 94.50 172 PRO A N 1
ATOM 1312 C CA . PRO A 1 172 ? -6.026 -9.429 8.390 1.00 94.50 172 PRO A CA 1
ATOM 1313 C C . PRO A 1 172 ? -5.127 -8.832 9.479 1.00 94.50 172 PRO A C 1
ATOM 1315 O O . PRO A 1 172 ? -5.650 -8.315 10.460 1.00 94.50 172 PRO A O 1
ATOM 1318 N N . GLU A 1 173 ? -3.808 -8.777 9.273 1.00 92.44 173 GLU A N 1
ATOM 1319 C CA . GLU A 1 173 ? -2.863 -8.147 10.203 1.00 92.44 173 GLU A CA 1
ATOM 1320 C C . GLU A 1 173 ? -3.143 -6.645 10.397 1.00 92.44 173 GLU A C 1
ATOM 1322 O O . GLU A 1 173 ? -3.050 -6.129 11.511 1.00 92.44 173 GLU A O 1
ATOM 1327 N N . CYS A 1 174 ? -3.522 -5.940 9.327 1.00 95.19 174 CYS A N 1
ATOM 1328 C CA . CYS A 1 174 ? -3.856 -4.515 9.356 1.00 95.19 174 CYS A CA 1
ATOM 1329 C C . CYS A 1 174 ? -5.216 -4.249 10.009 1.00 95.19 174 CYS A C 1
ATOM 1331 O O . CYS A 1 174 ? -5.366 -3.304 10.788 1.00 95.19 174 CYS A O 1
ATOM 1333 N N . VAL A 1 175 ? -6.202 -5.106 9.739 1.00 94.94 175 VAL A N 1
ATOM 1334 C CA . VAL A 1 175 ? -7.525 -5.043 10.367 1.00 94.94 175 VAL A CA 1
ATOM 1335 C C . VAL A 1 175 ? -7.427 -5.343 11.868 1.00 94.94 175 VAL A C 1
ATOM 1337 O O . VAL A 1 175 ? -8.013 -4.612 12.666 1.00 94.94 175 VAL A O 1
ATOM 1340 N N . GLU A 1 176 ? -6.647 -6.350 12.270 1.00 90.75 176 GLU A N 1
ATOM 1341 C CA . GLU A 1 176 ? -6.361 -6.673 13.675 1.00 90.75 176 GLU A CA 1
ATOM 1342 C C . GLU A 1 176 ? -5.651 -5.515 14.393 1.00 90.75 176 GLU A C 1
ATOM 1344 O O . GLU A 1 176 ? -6.108 -5.087 15.456 1.00 90.75 176 GLU A O 1
ATOM 1349 N N . ALA A 1 177 ? -4.592 -4.951 13.798 1.00 92.56 177 ALA A N 1
ATOM 1350 C CA . ALA A 1 177 ? -3.878 -3.797 14.349 1.00 92.56 177 ALA A CA 1
ATOM 1351 C C . ALA A 1 177 ? -4.812 -2.593 14.566 1.00 92.56 177 ALA A C 1
ATOM 1353 O O . ALA A 1 177 ? -4.824 -1.990 15.642 1.00 92.56 177 ALA A O 1
ATOM 1354 N N . MET A 1 178 ? -5.660 -2.281 13.580 1.00 94.69 178 MET A N 1
ATOM 1355 C CA . MET A 1 178 ? -6.617 -1.176 13.648 1.00 94.69 178 MET A CA 1
ATOM 1356 C C . MET A 1 178 ? -7.709 -1.405 14.705 1.00 94.69 178 MET A C 1
ATOM 1358 O O . MET A 1 178 ? -8.049 -0.485 15.453 1.00 94.69 178 MET A O 1
ATOM 1362 N N . GLN A 1 179 ? -8.256 -2.621 14.799 1.00 94.06 179 GLN A N 1
ATOM 1363 C CA . GLN A 1 179 ? -9.240 -2.982 15.826 1.00 94.06 179 GLN A CA 1
ATOM 1364 C C . GLN A 1 179 ? -8.642 -2.881 17.232 1.00 94.06 179 GLN A C 1
ATOM 1366 O O . GLN A 1 179 ? -9.258 -2.296 18.123 1.00 94.06 179 GLN A O 1
ATOM 1371 N N . GLU A 1 180 ? -7.427 -3.389 17.424 1.00 92.94 180 GLU A N 1
ATOM 1372 C CA . GLU A 1 180 ? -6.730 -3.346 18.707 1.00 92.94 180 GLU A CA 1
ATOM 1373 C C . GLU A 1 180 ? -6.335 -1.915 19.098 1.00 92.94 180 GLU A C 1
ATOM 1375 O O . GLU A 1 180 ? -6.504 -1.517 20.252 1.00 92.94 180 GLU A O 1
ATOM 1380 N N . GLN A 1 181 ? -5.897 -1.094 18.138 1.00 92.19 181 GLN A N 1
ATOM 1381 C CA . GLN A 1 181 ? -5.644 0.328 18.361 1.00 92.19 181 GLN A CA 1
ATOM 1382 C C . GLN A 1 181 ? -6.927 1.066 18.772 1.00 92.19 181 GLN A C 1
ATOM 1384 O O . GLN A 1 181 ? -6.896 1.854 19.716 1.00 92.19 181 GLN A O 1
ATOM 1389 N N . ASN A 1 182 ? -8.063 0.780 18.128 1.00 94.19 182 ASN A N 1
ATOM 1390 C CA . ASN A 1 182 ? -9.363 1.340 18.507 1.00 94.19 182 ASN A CA 1
ATOM 1391 C C . ASN A 1 182 ? -9.854 0.841 19.878 1.00 94.19 182 ASN A C 1
ATOM 1393 O O . ASN A 1 182 ? -10.552 1.577 20.566 1.00 94.19 182 ASN A O 1
ATOM 1397 N N . ARG A 1 183 ? -9.473 -0.372 20.304 1.00 92.44 183 ARG A N 1
ATOM 1398 C CA . ARG A 1 183 ? -9.790 -0.927 21.634 1.00 92.44 183 ARG A CA 1
ATOM 1399 C C . ARG A 1 183 ? -8.966 -0.299 22.767 1.00 92.44 183 ARG A C 1
ATOM 1401 O O . ARG A 1 183 ? -9.403 -0.329 23.915 1.00 92.44 183 ARG A O 1
ATOM 1408 N N . ARG A 1 184 ? -7.767 0.221 22.469 1.00 90.00 184 ARG A N 1
ATOM 1409 C CA . ARG A 1 184 ? -6.854 0.854 23.446 1.00 90.00 184 ARG A CA 1
ATOM 1410 C C . ARG A 1 184 ? -6.963 2.388 23.519 1.00 90.00 184 ARG A C 1
ATOM 1412 O O . ARG A 1 184 ? -6.253 2.979 24.331 1.00 90.00 184 ARG A O 1
ATOM 1419 N N . ARG A 1 185 ? -7.784 3.016 22.671 1.00 88.88 185 ARG A N 1
ATOM 1420 C CA . ARG A 1 185 ? -8.068 4.465 22.667 1.00 88.88 185 ARG A CA 1
ATOM 1421 C C . ARG A 1 185 ? -9.248 4.818 23.572 1.00 88.88 185 ARG A C 1
ATOM 1423 O O . ARG A 1 185 ? -9.189 5.933 24.131 1.00 88.88 185 ARG A O 1
#

Radius of gyration: 30.33 Å; chains: 1; bounding box: 72×76×68 Å

pLDDT: mean 72.09, std 22.56, range [26.47, 97.69]